Protein AF-A0A401RSY7-F1 (afdb_monomer_lite)

InterPro domains:
  IPR000333 Ser/Thr protein kinase, TGFB receptor [PR00653] (38-56)
  IPR000333 Ser/Thr protein kinase, TGFB receptor [PR00653] (59-82)
  IPR000333 Ser/Thr protein kinase, TGFB receptor [PTHR23255] (15-190)
  IPR000472 Activin types I and II receptor domain [PF01064] (9-82)
  IPR045860 Snake toxin-like superfamily [G3DSA:2.10.60.10] (3-85)
  IPR045860 Snake toxin-like superfamily [SSF57302] (8-87)

Radius of gyration: 46.39 Å; chains: 1; bounding box: 94×42×108 Å

Sequence (190 aa):
MPCPALAHKTNQSGVEQCEGEKDKRHHCYASWRNNSGSIELVKKGCWLDDFNCYDRVECVATEENPQVFFCCCEGNYCNDRFFHFPESVPEVVFEPPPPTPSLLNILVYALLPITGLSMIILLSFWMYRHRKPPYGHVDMTEDTSLPSPSPLEGLKPLQLLEIKARGRFGCVWKARLMNDYVAVKIFPVQ

pLDDT: mean 80.7, std 18.27, range [32.09, 97.62]

Foldseek 3Di:
DWEWWQDPPDNDIDIDDDDDDPPWAKKKKWKWAQDPNDTGTDIIYIDTRDPQAPPFQAFEFQDDRDRMTMGIYHDHHRVVDYYYDNPPDPPPCPVPPPPDQPPVNVCCVVVVVVVVVVVVVVVVVVCVVPPPPPPPDPDDDDDDDDDDDDDDPDPDDWAFDAWPDQDPQFTWTFTDDPNDTDIDGDGDDD

Secondary structure (DSSP, 8-state):
-EEEEE-TTSS-EEEEE----TTS--EEEEEEEEETTEEEEEEEEEE---GGGTT--SEEE-SSS-SSEEEEE-STTTTSSEEE-----------PSPPPPPHHHHHHHHHHHHHHHHHHHHHHHHHHHH---S--------------PPP-------EEEEEEEEETTEEEEEEEETTEEEEEEEPPP-

Structure (mmCIF, N/CA/C/O backbone):
data_AF-A0A401RSY7-F1
#
_entry.id   AF-A0A401RSY7-F1
#
loop_
_atom_site.group_PDB
_atom_site.id
_atom_site.type_symbol
_atom_site.label_atom_id
_atom_site.label_alt_id
_atom_site.label_comp_id
_atom_site.label_asym_id
_atom_site.label_entity_id
_atom_site.label_seq_id
_atom_site.pdbx_PDB_ins_code
_atom_site.Cartn_x
_atom_site.Cartn_y
_atom_site.Cartn_z
_atom_site.occupancy
_atom_site.B_iso_or_equiv
_atom_site.auth_seq_id
_atom_site.auth_comp_id
_atom_site.auth_asym_id
_atom_site.auth_atom_id
_atom_site.pdbx_PDB_model_num
ATOM 1 N N . MET A 1 1 ? 20.891 -4.298 -10.560 1.00 88.31 1 MET A N 1
ATOM 2 C CA . MET A 1 1 ? 20.010 -5.039 -11.493 1.00 88.31 1 MET A CA 1
ATOM 3 C C . MET A 1 1 ? 19.361 -4.021 -12.421 1.00 88.31 1 MET A C 1
ATOM 5 O O . MET A 1 1 ? 18.783 -3.091 -11.883 1.00 88.31 1 MET A O 1
ATOM 9 N N . PRO A 1 2 ? 19.512 -4.093 -13.755 1.00 93.81 2 PRO A N 1
ATOM 10 C CA . PRO A 1 2 ? 18.888 -3.137 -14.672 1.00 93.81 2 PRO A CA 1
ATOM 11 C C . PRO A 1 2 ? 17.404 -3.432 -14.931 1.00 93.81 2 PRO A C 1
ATOM 13 O O . PRO A 1 2 ? 17.029 -4.579 -15.189 1.00 93.81 2 PRO A O 1
ATOM 16 N N . CYS A 1 3 ? 16.591 -2.377 -14.951 1.00 95.62 3 CYS A N 1
ATOM 17 C CA . CYS A 1 3 ? 15.171 -2.407 -15.290 1.00 95.62 3 CYS A CA 1
ATOM 18 C C . CYS A 1 3 ? 14.837 -1.303 -16.310 1.00 95.62 3 CYS A C 1
ATOM 20 O O . CYS A 1 3 ? 15.231 -0.152 -16.114 1.00 95.62 3 CYS A O 1
ATOM 22 N N . PRO A 1 4 ? 14.083 -1.598 -17.383 1.00 95.06 4 PRO A N 1
ATOM 23 C CA . PRO A 1 4 ? 13.399 -0.599 -18.187 1.00 95.06 4 PRO A CA 1
ATOM 24 C C . PRO A 1 4 ? 12.668 0.420 -17.312 1.00 95.06 4 PRO A C 1
ATOM 26 O O . PRO A 1 4 ? 11.894 0.049 -16.426 1.00 95.06 4 PRO A O 1
ATOM 29 N N . ALA A 1 5 ? 12.897 1.699 -17.587 1.00 92.06 5 ALA A N 1
ATOM 30 C CA . ALA A 1 5 ? 12.301 2.815 -16.872 1.00 92.06 5 ALA A CA 1
ATOM 31 C C . ALA A 1 5 ? 11.692 3.822 -17.847 1.00 92.06 5 ALA A C 1
ATOM 33 O O . ALA A 1 5 ? 12.216 4.062 -18.936 1.00 92.06 5 ALA A O 1
ATOM 34 N N . LEU A 1 6 ? 10.573 4.424 -17.449 1.00 86.38 6 LEU A N 1
ATOM 35 C CA . LEU A 1 6 ? 9.939 5.503 -18.204 1.00 86.38 6 LEU A CA 1
ATOM 36 C C . LEU A 1 6 ? 10.199 6.827 -17.479 1.00 86.38 6 LEU A C 1
ATOM 38 O O . LEU A 1 6 ? 9.791 6.997 -16.328 1.00 86.38 6 LEU A O 1
ATOM 42 N N . ALA A 1 7 ? 10.892 7.761 -18.135 1.00 68.25 7 ALA A N 1
ATOM 43 C CA . ALA A 1 7 ? 11.213 9.054 -17.540 1.00 68.25 7 ALA A CA 1
ATOM 44 C C . ALA A 1 7 ? 9.949 9.919 -17.393 1.00 68.25 7 ALA A C 1
ATOM 46 O O . ALA A 1 7 ? 9.182 10.092 -18.333 1.00 68.25 7 ALA A O 1
ATOM 47 N N . HIS A 1 8 ? 9.754 1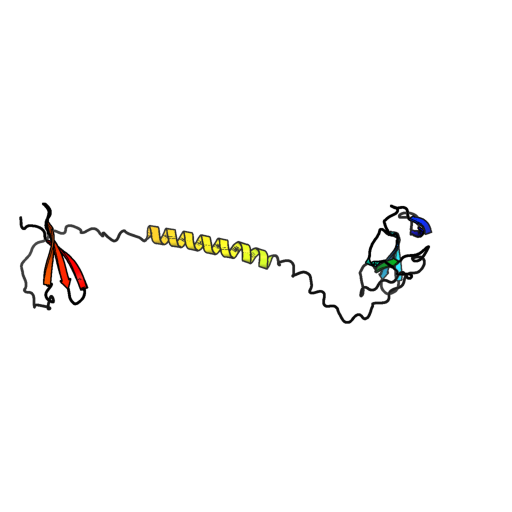0.534 -16.223 1.00 58.81 8 HIS A N 1
ATOM 48 C CA . HIS A 1 8 ? 8.519 11.243 -15.839 1.00 58.81 8 HIS A CA 1
ATOM 49 C C . HIS A 1 8 ? 8.180 12.505 -16.679 1.00 58.81 8 HIS A C 1
ATOM 51 O O . HIS A 1 8 ? 7.236 13.217 -16.357 1.00 58.81 8 HIS A O 1
ATOM 57 N N . LYS A 1 9 ? 8.923 12.837 -17.744 1.00 51.91 9 LYS A N 1
ATOM 58 C CA . LYS A 1 9 ? 8.729 14.080 -18.528 1.00 51.91 9 LYS A CA 1
ATOM 59 C C . LYS A 1 9 ? 9.120 14.010 -20.004 1.00 51.91 9 LYS A C 1
ATOM 61 O O . LYS A 1 9 ? 8.836 14.942 -20.751 1.00 51.91 9 LYS A O 1
ATOM 66 N N . THR A 1 10 ? 9.750 12.931 -20.436 1.00 53.91 10 THR A N 1
ATOM 67 C CA . THR A 1 10 ? 10.104 12.686 -21.831 1.00 53.91 10 THR A CA 1
ATOM 68 C C . THR A 1 10 ? 9.502 11.345 -22.200 1.00 53.91 10 THR A C 1
ATOM 70 O O . THR A 1 10 ? 9.574 10.403 -21.419 1.00 53.91 10 THR A O 1
ATOM 73 N N . ASN A 1 11 ? 8.923 11.230 -23.393 1.00 57.78 11 ASN A N 1
ATOM 74 C CA . ASN A 1 11 ? 8.463 9.958 -23.962 1.00 57.78 11 ASN A CA 1
ATOM 75 C C . ASN A 1 11 ? 9.671 9.063 -24.347 1.00 57.78 11 ASN A C 1
ATOM 77 O O . ASN A 1 11 ? 9.734 8.497 -25.432 1.00 57.78 11 ASN A O 1
ATOM 81 N N . GLN A 1 12 ? 10.707 9.058 -23.502 1.00 65.50 12 GLN A N 1
ATOM 82 C CA . GLN A 1 12 ? 11.972 8.365 -23.666 1.00 65.50 12 GLN A CA 1
ATOM 83 C C . GLN A 1 12 ? 12.001 7.204 -22.679 1.00 65.50 12 GLN A C 1
ATOM 85 O O . GLN A 1 12 ? 11.988 7.386 -21.459 1.00 65.50 12 GLN A O 1
ATOM 90 N N . SER A 1 13 ? 12.043 6.004 -23.243 1.00 80.06 13 SER A N 1
ATOM 91 C CA . SER A 1 13 ? 12.406 4.781 -22.543 1.00 80.06 13 SER A CA 1
ATOM 92 C C . SER A 1 13 ? 13.887 4.833 -22.169 1.00 80.06 13 SER A C 1
ATOM 94 O O . SER A 1 13 ? 14.735 5.079 -23.029 1.00 80.06 13 SER A O 1
ATOM 96 N N . GLY A 1 14 ? 14.196 4.591 -20.901 1.00 88.88 14 GLY A N 1
ATOM 97 C CA . GLY A 1 14 ? 15.552 4.442 -20.388 1.00 88.88 14 GLY A CA 1
ATOM 98 C C . GLY A 1 14 ? 15.737 3.107 -19.672 1.00 88.88 14 GLY A C 1
ATOM 99 O O . GLY A 1 14 ? 14.826 2.281 -19.608 1.00 88.88 14 GLY A O 1
ATOM 100 N N . VAL A 1 15 ? 16.927 2.914 -19.115 1.00 92.88 15 VAL A N 1
ATOM 101 C CA . VAL A 1 15 ? 17.246 1.793 -18.226 1.00 92.88 15 VAL A CA 1
ATOM 102 C C . VAL A 1 15 ? 17.704 2.381 -16.899 1.00 92.88 15 VAL A C 1
ATOM 104 O O . VAL A 1 15 ? 18.617 3.204 -16.867 1.00 92.88 15 VAL A O 1
ATOM 107 N N . GLU A 1 16 ? 17.050 1.977 -15.820 1.00 93.31 16 GLU A N 1
ATOM 108 C CA . GLU A 1 16 ? 17.407 2.315 -14.448 1.00 93.31 16 GLU A CA 1
ATOM 109 C C . GLU A 1 16 ? 18.203 1.158 -13.843 1.00 93.31 16 GLU A C 1
ATOM 111 O O . GLU A 1 16 ? 17.828 -0.008 -13.981 1.00 93.31 16 GLU A O 1
ATOM 116 N N . GLN A 1 17 ? 19.316 1.471 -13.185 1.00 93.50 17 GLN A N 1
ATOM 117 C CA . GLN A 1 17 ? 20.074 0.486 -12.428 1.00 93.50 17 GLN A CA 1
ATOM 118 C C . GLN A 1 17 ? 19.560 0.481 -10.989 1.00 93.50 17 GLN A C 1
ATOM 120 O O . GLN A 1 17 ? 19.715 1.468 -10.279 1.00 93.50 17 GLN A O 1
ATOM 125 N N . CYS A 1 18 ? 18.976 -0.633 -10.546 1.00 91.38 18 CYS A N 1
ATOM 126 C CA . CYS A 1 18 ? 18.503 -0.763 -9.173 1.00 91.38 18 CYS A CA 1
ATOM 127 C C . CYS A 1 18 ? 19.701 -0.881 -8.233 1.00 91.38 18 CYS A C 1
ATOM 129 O O . CYS A 1 18 ? 20.466 -1.854 -8.319 1.00 91.38 18 CYS A O 1
ATOM 131 N N . GLU A 1 19 ? 19.850 0.127 -7.379 1.00 86.62 19 GLU A N 1
ATOM 132 C CA . GLU A 1 19 ? 20.835 0.217 -6.308 1.00 86.62 19 GLU A CA 1
ATOM 133 C C . GLU A 1 19 ? 20.154 -0.045 -4.960 1.00 86.62 19 GLU A C 1
ATOM 135 O O . GLU A 1 19 ? 19.065 0.468 -4.693 1.00 86.62 19 GLU A O 1
ATOM 140 N N . GLY A 1 20 ? 20.810 -0.798 -4.080 1.00 75.50 20 GLY A N 1
ATOM 141 C CA . GLY A 1 20 ? 20.388 -0.898 -2.689 1.00 75.50 20 GLY A CA 1
ATOM 142 C C . GLY A 1 20 ? 21.320 -1.719 -1.815 1.00 75.50 20 GLY A C 1
ATOM 143 O O . GLY A 1 20 ? 22.451 -2.035 -2.191 1.00 75.50 20 GLY A O 1
ATOM 144 N N . GLU A 1 21 ? 20.868 -1.959 -0.586 1.00 80.75 21 GLU A N 1
ATOM 145 C CA . GLU A 1 21 ? 21.648 -2.618 0.462 1.00 80.75 21 GLU A CA 1
ATOM 146 C C . GLU A 1 21 ? 21.896 -4.093 0.135 1.00 80.75 21 GLU A C 1
ATOM 148 O O . GLU A 1 21 ? 21.045 -4.765 -0.439 1.00 80.75 21 GLU A O 1
ATOM 153 N N . LYS A 1 22 ? 23.055 -4.619 0.555 1.00 73.50 22 LYS A N 1
ATOM 154 C CA . LYS A 1 22 ? 23.482 -6.002 0.266 1.00 73.50 22 LYS A CA 1
ATOM 155 C C . LYS A 1 22 ? 22.508 -7.085 0.754 1.00 73.50 22 LYS A C 1
ATOM 157 O O . LYS A 1 22 ? 22.563 -8.191 0.229 1.00 73.50 22 LYS A O 1
ATOM 162 N N . ASP A 1 23 ? 21.642 -6.760 1.713 1.00 82.75 23 ASP A N 1
ATOM 163 C CA . ASP A 1 23 ? 20.704 -7.699 2.339 1.00 82.75 23 ASP A CA 1
ATOM 164 C C . ASP A 1 23 ? 19.258 -7.556 1.833 1.00 82.75 23 ASP A C 1
ATOM 166 O O . ASP A 1 23 ? 18.378 -8.267 2.312 1.00 82.75 23 ASP A O 1
ATOM 170 N N . LYS A 1 24 ? 18.995 -6.646 0.886 1.00 87.31 24 LYS A N 1
ATOM 171 C CA . LYS A 1 24 ? 17.653 -6.398 0.345 1.00 87.31 24 LYS A CA 1
ATOM 172 C C . LYS A 1 24 ? 17.544 -6.883 -1.091 1.00 87.31 24 LYS A C 1
ATOM 174 O O . LYS A 1 24 ? 18.452 -6.657 -1.895 1.00 87.31 24 LYS A O 1
ATOM 179 N N . ARG A 1 25 ? 16.429 -7.533 -1.432 1.00 90.50 25 ARG A N 1
ATOM 180 C CA . ARG A 1 25 ? 16.145 -7.871 -2.832 1.00 90.50 25 ARG A CA 1
ATOM 181 C C . ARG A 1 25 ? 15.674 -6.639 -3.598 1.00 90.50 25 ARG A C 1
ATOM 183 O O . ARG A 1 25 ? 15.205 -5.648 -3.039 1.00 90.50 25 ARG A O 1
ATOM 190 N N . HIS A 1 26 ? 15.839 -6.711 -4.911 1.00 93.12 26 HIS A N 1
ATOM 191 C CA . HIS A 1 26 ? 15.398 -5.685 -5.839 1.00 93.12 26 HIS A CA 1
ATOM 192 C C . HIS A 1 26 ? 14.587 -6.322 -6.946 1.00 93.12 26 HIS A C 1
ATOM 194 O O . HIS A 1 26 ? 14.909 -7.408 -7.426 1.00 93.12 26 HIS A O 1
ATOM 200 N N . HIS A 1 27 ? 13.573 -5.593 -7.381 1.00 96.44 27 HIS A N 1
ATOM 201 C CA . HIS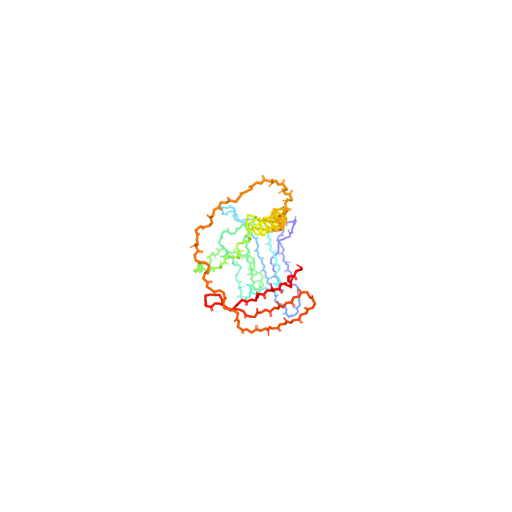 A 1 27 ? 12.638 -6.047 -8.393 1.00 96.44 27 HIS A CA 1
ATOM 202 C C . HIS A 1 27 ? 12.502 -4.971 -9.470 1.00 96.44 27 HIS A C 1
ATOM 204 O O . HIS A 1 27 ? 12.898 -3.820 -9.277 1.00 96.44 27 HIS A O 1
ATOM 210 N N . CYS A 1 28 ? 11.947 -5.329 -10.619 1.00 97.44 28 CYS A N 1
ATOM 211 C CA . CYS A 1 28 ? 11.417 -4.353 -11.560 1.00 97.44 28 CYS A CA 1
ATOM 212 C C . CYS A 1 28 ? 9.898 -4.269 -11.394 1.00 97.44 28 CYS A C 1
ATOM 214 O O . CYS A 1 28 ? 9.270 -5.231 -10.955 1.00 97.44 28 CYS A O 1
ATOM 216 N N . TYR A 1 29 ? 9.292 -3.154 -11.804 1.00 97.50 29 TYR A N 1
ATOM 217 C CA . TYR A 1 29 ? 7.834 -3.029 -11.874 1.00 97.50 29 TYR A CA 1
ATOM 218 C C . TYR A 1 29 ? 7.364 -2.350 -13.158 1.00 97.50 29 TYR A C 1
ATOM 220 O O . TYR A 1 29 ? 8.104 -1.593 -13.798 1.00 97.50 29 TYR A O 1
ATOM 228 N N . ALA A 1 30 ? 6.104 -2.582 -13.509 1.00 97.06 30 ALA A N 1
ATOM 229 C CA . ALA A 1 30 ? 5.387 -1.818 -14.519 1.00 97.06 30 ALA A CA 1
ATOM 230 C C . ALA A 1 30 ? 3.983 -1.471 -14.022 1.00 97.06 30 ALA A C 1
ATOM 232 O O . ALA A 1 30 ? 3.329 -2.278 -13.361 1.00 97.06 30 ALA A O 1
ATOM 233 N N . SER A 1 31 ? 3.515 -0.273 -14.370 1.00 96.31 31 SER A N 1
ATOM 234 C CA . SER A 1 31 ? 2.137 0.149 -14.154 1.00 96.31 31 SER A CA 1
ATOM 235 C C . SER A 1 31 ? 1.535 0.780 -15.402 1.00 96.31 31 SER A C 1
ATOM 237 O O . SER A 1 31 ? 2.198 1.526 -16.129 1.00 96.31 31 SER A O 1
ATOM 239 N N . TRP A 1 32 ? 0.270 0.465 -15.668 1.00 94.94 32 TRP A N 1
ATOM 240 C CA . TRP A 1 32 ? -0.444 0.918 -16.860 1.00 94.94 32 TRP A CA 1
ATOM 241 C C . TRP A 1 32 ? -1.944 1.064 -16.600 1.00 94.94 32 TRP A C 1
ATOM 243 O O . TRP A 1 32 ? -2.492 0.498 -15.657 1.00 94.94 32 TRP A O 1
ATOM 253 N N . ARG A 1 33 ? -2.622 1.832 -17.449 1.00 95.00 33 ARG A N 1
ATOM 254 C CA . ARG A 1 33 ? -4.086 1.900 -17.517 1.00 95.00 33 ARG A CA 1
ATOM 255 C C . ARG A 1 33 ? -4.562 1.160 -18.754 1.00 95.00 33 ARG A C 1
ATOM 257 O O . ARG A 1 33 ? -3.874 1.148 -19.773 1.00 95.00 33 ARG A O 1
ATOM 264 N N . ASN A 1 34 ? -5.738 0.551 -18.660 1.00 92.56 34 ASN A N 1
ATOM 265 C CA . ASN A 1 34 ? -6.388 -0.100 -19.788 1.00 92.56 34 ASN A CA 1
ATOM 266 C C . ASN A 1 34 ? -7.766 0.530 -20.018 1.00 92.56 34 ASN A C 1
ATOM 268 O O . ASN A 1 34 ? -8.741 0.190 -19.352 1.00 92.56 34 ASN A O 1
ATOM 272 N N . ASN A 1 35 ? -7.842 1.453 -20.973 1.00 88.81 35 ASN A N 1
ATOM 273 C CA . ASN A 1 35 ? -9.089 2.109 -21.350 1.00 88.81 35 ASN A CA 1
ATOM 274 C C . ASN A 1 35 ? -9.726 1.328 -22.505 1.00 88.81 35 ASN A C 1
ATOM 276 O O . ASN A 1 35 ? -9.486 1.633 -23.672 1.00 88.81 35 ASN A O 1
ATOM 280 N N . SER A 1 36 ? -10.529 0.309 -22.180 1.00 86.50 36 SER A N 1
ATOM 281 C CA . SER A 1 36 ? -11.260 -0.517 -23.164 1.00 86.50 36 SER A CA 1
ATOM 282 C C . SER A 1 36 ? -10.368 -1.145 -24.251 1.00 86.50 36 SER A C 1
ATOM 284 O O . SER A 1 36 ? -10.723 -1.161 -25.427 1.00 86.50 36 SER A O 1
ATOM 286 N N . GLY A 1 37 ? -9.189 -1.642 -23.871 1.00 84.81 37 GLY A N 1
ATOM 287 C CA . GLY A 1 37 ? -8.206 -2.267 -24.765 1.00 84.81 37 GLY A CA 1
ATOM 288 C C . GLY A 1 37 ? -7.049 -1.350 -25.173 1.00 84.81 37 GLY A C 1
ATOM 289 O O . GLY A 1 37 ? -6.042 -1.838 -25.682 1.00 84.81 37 GLY A O 1
ATOM 290 N N . SER A 1 38 ? -7.150 -0.040 -24.925 1.00 90.81 38 SER A N 1
ATOM 291 C CA . SER A 1 38 ? -6.035 0.890 -25.117 1.00 90.81 38 SER A CA 1
ATOM 292 C C . SER A 1 38 ? -5.134 0.903 -23.884 1.00 90.81 38 SER A C 1
ATOM 294 O O . SER A 1 38 ? -5.563 1.319 -22.803 1.00 90.81 38 SER A O 1
ATOM 296 N N . ILE A 1 39 ? -3.891 0.446 -24.049 1.00 92.56 39 ILE A N 1
ATOM 297 C CA . ILE A 1 39 ? -2.890 0.406 -22.979 1.00 92.56 39 ILE A CA 1
ATOM 298 C C . ILE A 1 39 ? -2.151 1.744 -22.921 1.00 92.56 39 ILE A C 1
ATOM 300 O O . ILE A 1 39 ? -1.449 2.124 -23.858 1.00 92.56 39 ILE A O 1
ATOM 304 N N . GLU A 1 40 ? -2.258 2.423 -21.785 1.00 93.19 40 GLU A N 1
ATOM 305 C CA . GLU A 1 40 ? -1.501 3.630 -21.465 1.00 93.19 40 GLU A CA 1
ATOM 306 C C . GLU A 1 40 ? -0.465 3.296 -20.387 1.00 93.19 40 GLU A C 1
ATOM 308 O O . GLU A 1 40 ? -0.810 3.040 -19.231 1.00 93.19 40 GLU A O 1
ATOM 313 N N . LEU A 1 41 ? 0.816 3.273 -20.759 1.00 92.38 41 LEU A N 1
ATOM 314 C CA . LEU A 1 41 ? 1.897 3.029 -19.807 1.00 92.38 41 LEU A CA 1
ATOM 315 C C . LEU A 1 41 ? 2.026 4.223 -18.851 1.00 92.38 41 LEU A C 1
ATOM 317 O O . LEU A 1 41 ? 2.259 5.346 -19.289 1.00 92.38 41 LEU A O 1
ATOM 321 N N . VAL A 1 42 ? 1.912 3.972 -17.546 1.00 93.38 42 VAL A N 1
ATOM 322 C CA . VAL A 1 42 ? 2.010 5.006 -16.508 1.00 93.38 42 VAL A CA 1
ATOM 323 C C . VAL A 1 42 ? 3.451 5.132 -16.032 1.00 93.38 42 VAL A C 1
ATOM 325 O O . VAL A 1 42 ? 4.006 6.231 -16.015 1.00 93.38 42 VAL A O 1
ATOM 328 N N . LYS A 1 43 ? 4.076 4.017 -15.632 1.00 93.81 43 LYS A N 1
ATOM 329 C CA . LYS A 1 43 ? 5.456 4.027 -15.138 1.00 93.81 43 LYS A CA 1
ATOM 330 C C . LYS A 1 43 ? 6.118 2.655 -15.235 1.00 93.81 43 LYS A C 1
ATOM 332 O O . LYS A 1 43 ? 5.456 1.622 -15.214 1.00 93.81 43 LYS A O 1
ATOM 337 N N . LYS A 1 44 ? 7.446 2.664 -15.315 1.00 95.38 44 LYS A N 1
ATOM 338 C CA . LYS A 1 44 ? 8.318 1.495 -15.159 1.00 95.38 44 LYS A CA 1
ATOM 339 C C . LYS A 1 44 ? 9.566 1.898 -14.386 1.00 95.38 44 LYS A C 1
ATOM 341 O O . LYS A 1 44 ? 9.944 3.072 -14.441 1.00 95.38 44 LYS A O 1
ATOM 346 N N . GLY A 1 45 ? 10.207 0.941 -13.729 1.00 95.56 45 GLY A N 1
ATOM 347 C CA . GLY A 1 45 ? 11.520 1.136 -13.122 1.00 95.56 45 GLY A CA 1
ATOM 348 C C . GLY A 1 45 ? 11.840 0.086 -12.070 1.00 95.56 45 GLY A C 1
ATOM 349 O O . GLY A 1 45 ? 11.313 -1.029 -12.108 1.00 95.56 45 GLY A O 1
ATOM 350 N N . CYS A 1 46 ? 12.688 0.478 -11.128 1.00 95.88 46 CYS A N 1
ATOM 351 C CA . CYS A 1 46 ? 13.087 -0.328 -9.983 1.00 95.88 46 CYS A CA 1
ATOM 352 C C . CYS A 1 46 ? 12.039 -0.332 -8.868 1.00 95.88 46 CYS A C 1
ATOM 354 O O . CYS A 1 46 ? 11.382 0.671 -8.586 1.00 95.88 46 CYS A O 1
ATOM 356 N N . TRP A 1 47 ? 11.919 -1.478 -8.211 1.00 95.88 47 TRP A N 1
ATOM 357 C CA . TRP A 1 47 ? 11.059 -1.711 -7.063 1.00 95.88 47 TRP A CA 1
ATOM 358 C C . TRP A 1 47 ? 11.882 -2.254 -5.895 1.00 95.88 47 TRP A C 1
ATOM 360 O O . TRP A 1 47 ? 12.888 -2.950 -6.079 1.00 95.88 47 TRP A O 1
ATOM 370 N N . LEU A 1 48 ? 11.479 -1.859 -4.693 1.00 94.06 48 LEU A N 1
ATOM 371 C CA . LEU A 1 48 ? 12.137 -2.240 -3.448 1.00 94.06 48 LEU A CA 1
ATOM 372 C C . LEU A 1 48 ? 11.772 -3.675 -3.061 1.00 94.06 48 LEU A C 1
ATOM 374 O O . LEU A 1 48 ? 10.873 -4.264 -3.652 1.00 94.06 48 LEU A O 1
ATOM 378 N N . ASP A 1 49 ? 12.479 -4.194 -2.064 1.00 93.88 49 ASP A N 1
ATOM 379 C CA . ASP A 1 49 ? 12.310 -5.535 -1.509 1.00 93.88 49 ASP A CA 1
ATOM 380 C C . ASP A 1 49 ? 10.861 -5.797 -1.062 1.00 93.88 49 ASP A C 1
ATOM 382 O O . ASP A 1 49 ? 10.401 -5.252 -0.055 1.00 93.88 49 ASP A O 1
ATOM 386 N N . ASP A 1 50 ? 10.130 -6.590 -1.845 1.00 93.50 50 ASP A N 1
ATOM 387 C CA . ASP A 1 50 ? 8.714 -6.891 -1.645 1.00 93.50 50 ASP A CA 1
ATOM 388 C C . ASP A 1 50 ? 8.482 -8.379 -1.909 1.00 93.50 50 ASP A C 1
ATOM 390 O O . ASP A 1 50 ? 8.697 -8.874 -3.019 1.00 93.50 50 ASP A O 1
ATOM 394 N N . PHE A 1 51 ? 8.015 -9.093 -0.883 1.00 94.19 51 PHE A N 1
ATOM 395 C CA . PHE A 1 51 ? 7.794 -10.538 -0.936 1.00 94.19 51 PHE A CA 1
ATOM 396 C C . PHE A 1 51 ? 6.806 -10.952 -2.033 1.00 94.19 51 PHE A C 1
ATOM 398 O O . PHE A 1 51 ? 6.869 -12.083 -2.512 1.00 94.19 51 PHE A O 1
ATOM 405 N N . ASN A 1 52 ? 5.914 -10.052 -2.466 1.00 92.50 52 ASN A N 1
ATOM 406 C CA . ASN A 1 52 ? 4.991 -10.330 -3.564 1.00 92.50 52 ASN A CA 1
ATOM 407 C C . ASN A 1 52 ? 5.723 -10.541 -4.890 1.00 92.50 52 ASN A C 1
ATOM 409 O O . ASN A 1 52 ? 5.173 -11.179 -5.780 1.00 92.50 52 ASN A O 1
ATOM 413 N N . CYS A 1 53 ? 6.946 -10.032 -5.025 1.00 95.31 53 CYS A N 1
ATOM 414 C CA . CYS A 1 53 ? 7.734 -10.049 -6.251 1.00 95.31 53 CYS A CA 1
ATOM 415 C C . CYS A 1 53 ? 8.785 -11.170 -6.277 1.00 95.31 53 CYS A C 1
ATOM 417 O O . CYS A 1 53 ? 9.465 -11.336 -7.292 1.00 95.31 53 CYS A O 1
ATOM 419 N N . TYR A 1 54 ? 8.939 -11.919 -5.179 1.00 94.56 54 TYR A N 1
ATOM 420 C CA . TYR A 1 54 ? 9.979 -12.938 -5.043 1.00 94.56 54 TYR A CA 1
ATOM 421 C C . TYR A 1 54 ? 9.771 -14.073 -6.034 1.00 94.56 54 TYR A C 1
ATOM 423 O O . TYR A 1 54 ? 8.654 -14.558 -6.212 1.00 94.56 54 TYR A O 1
ATOM 431 N N . ASP A 1 55 ? 10.867 -14.485 -6.672 1.00 94.62 55 ASP A N 1
ATOM 432 C CA . ASP A 1 55 ? 10.913 -15.618 -7.601 1.00 94.62 55 ASP A CA 1
ATOM 433 C C . ASP A 1 55 ? 9.950 -15.483 -8.811 1.00 94.62 55 ASP A C 1
ATOM 435 O O . ASP A 1 55 ? 9.764 -16.426 -9.585 1.00 94.62 55 ASP A O 1
ATOM 439 N N . ARG A 1 56 ? 9.360 -14.295 -9.029 1.00 94.88 56 ARG A N 1
ATOM 440 C CA . ARG A 1 56 ? 8.503 -13.991 -10.182 1.00 94.88 56 ARG A CA 1
ATOM 441 C C . ARG A 1 56 ? 9.348 -13.540 -11.361 1.00 94.88 56 ARG A C 1
ATOM 443 O O . ARG A 1 56 ? 9.812 -12.409 -11.391 1.00 94.88 56 ARG A O 1
ATOM 450 N N . VAL A 1 57 ? 9.505 -14.391 -12.367 1.00 94.75 57 VAL A N 1
ATOM 451 C CA . VAL A 1 57 ? 10.312 -14.059 -13.558 1.00 94.75 57 VAL A CA 1
ATOM 452 C C . VAL A 1 57 ? 9.547 -13.171 -14.549 1.00 94.75 57 VAL A C 1
ATOM 454 O O . VAL A 1 57 ? 10.146 -12.361 -15.253 1.00 94.75 57 VAL A O 1
ATOM 457 N N . GLU A 1 58 ? 8.218 -13.290 -14.594 1.00 95.75 58 GLU A N 1
ATOM 458 C CA . GLU A 1 58 ? 7.353 -12.546 -15.514 1.00 95.75 58 GLU A CA 1
ATOM 459 C C . GLU A 1 58 ? 6.571 -11.443 -14.789 1.00 95.75 58 GLU A C 1
ATOM 461 O O . GLU A 1 58 ? 6.045 -11.646 -13.694 1.00 95.75 58 GLU A O 1
ATOM 466 N N . CYS A 1 59 ? 6.451 -10.269 -15.416 1.00 96.88 59 CYS A N 1
ATOM 467 C CA . CYS A 1 59 ? 5.658 -9.165 -14.878 1.00 96.88 59 CYS A CA 1
ATOM 468 C C . CYS A 1 59 ? 4.173 -9.354 -15.228 1.00 96.88 59 CYS A C 1
ATOM 470 O O . CYS A 1 59 ? 3.716 -8.963 -16.305 1.00 96.88 59 CYS A O 1
ATOM 472 N N . VAL A 1 60 ? 3.415 -9.963 -14.314 1.00 96.00 60 VAL A N 1
ATOM 473 C CA . VAL A 1 60 ? 1.986 -10.259 -14.493 1.00 96.00 60 VAL A CA 1
ATOM 474 C C . VAL A 1 60 ? 1.151 -9.555 -13.428 1.00 96.00 60 VAL A C 1
ATOM 476 O O . VAL A 1 60 ? 1.392 -9.725 -12.235 1.00 96.00 60 VAL A O 1
ATOM 479 N N . ALA A 1 61 ? 0.164 -8.770 -13.861 1.00 94.81 61 ALA A N 1
ATOM 480 C CA . ALA A 1 61 ? -0.884 -8.254 -12.988 1.00 94.81 61 ALA A CA 1
ATOM 481 C C . ALA A 1 61 ? -1.981 -9.314 -12.839 1.00 94.81 61 ALA A C 1
ATOM 483 O O . ALA A 1 61 ? -2.469 -9.836 -13.845 1.00 94.81 61 ALA A O 1
ATOM 484 N N . THR A 1 62 ? -2.374 -9.602 -11.601 1.00 91.75 62 THR A N 1
ATOM 485 C CA . THR A 1 62 ? -3.347 -10.656 -11.269 1.00 91.75 62 THR A CA 1
ATOM 486 C C . THR A 1 62 ? -4.694 -10.121 -10.789 1.00 91.75 62 THR A C 1
ATOM 488 O O . THR A 1 62 ? -5.644 -10.891 -10.701 1.00 91.75 62 THR A O 1
ATOM 491 N N . GLU A 1 63 ? -4.804 -8.823 -10.488 1.00 88.81 63 GLU A N 1
ATOM 492 C CA . GLU A 1 63 ? -6.057 -8.232 -10.005 1.00 88.81 63 GLU A CA 1
ATOM 493 C C . GLU A 1 63 ? -7.149 -8.165 -11.082 1.00 88.81 63 GLU A C 1
ATOM 495 O O . GLU A 1 63 ? -6.886 -7.963 -12.275 1.00 88.81 63 GLU A O 1
ATOM 500 N N . GLU A 1 64 ? -8.400 -8.300 -10.645 1.00 86.75 64 GLU A N 1
ATOM 501 C CA . GLU A 1 64 ? -9.572 -8.229 -11.511 1.00 86.75 64 GLU A CA 1
ATOM 502 C C . GLU A 1 64 ? -9.978 -6.767 -11.761 1.00 86.75 64 GLU A C 1
ATOM 504 O O . GLU A 1 64 ? -10.432 -6.057 -10.869 1.00 86.75 64 GLU A O 1
ATOM 509 N N . ASN A 1 65 ? -9.801 -6.312 -13.006 1.00 84.50 65 ASN A N 1
ATOM 510 C CA . ASN A 1 65 ? -10.196 -4.986 -13.501 1.00 84.50 65 ASN A CA 1
ATOM 511 C C . ASN A 1 65 ? -9.798 -3.770 -12.614 1.00 84.50 65 ASN A C 1
ATOM 513 O O . ASN A 1 65 ? -10.650 -2.928 -12.303 1.00 84.50 65 ASN A O 1
ATOM 517 N N . PRO A 1 66 ? -8.517 -3.622 -12.220 1.00 90.06 66 PRO A N 1
ATOM 518 C CA . PRO A 1 66 ? -8.061 -2.463 -11.459 1.00 90.06 66 PRO A CA 1
ATOM 519 C C . PRO A 1 66 ? -8.064 -1.178 -12.306 1.00 90.06 66 PRO A C 1
ATOM 521 O O . PRO A 1 66 ? -7.856 -1.199 -13.519 1.00 90.06 66 PRO A O 1
ATOM 524 N N . GLN A 1 67 ? -8.218 -0.018 -11.655 1.00 91.62 67 GLN A N 1
ATOM 525 C CA . GLN A 1 67 ? -8.108 1.291 -12.328 1.00 91.62 67 GLN A CA 1
ATOM 526 C C . GLN A 1 67 ? -6.698 1.543 -12.890 1.00 91.62 67 GLN A C 1
ATOM 528 O O . GLN A 1 67 ? -6.532 2.210 -13.912 1.00 91.62 67 GLN A O 1
ATOM 533 N N . VAL A 1 68 ? -5.678 1.033 -12.197 1.00 95.00 68 VAL A N 1
ATOM 534 C CA . VAL A 1 68 ? -4.276 1.044 -12.617 1.00 95.00 68 VAL A CA 1
ATOM 535 C C . VAL A 1 68 ? -3.729 -0.350 -12.368 1.00 95.00 68 VAL A C 1
ATOM 537 O O . VAL A 1 68 ? -3.700 -0.816 -11.234 1.00 95.00 68 VAL A O 1
ATOM 540 N N . PHE A 1 69 ? -3.300 -1.008 -13.432 1.00 95.75 69 PHE A N 1
ATOM 541 C CA . PHE A 1 69 ? -2.668 -2.312 -13.368 1.00 95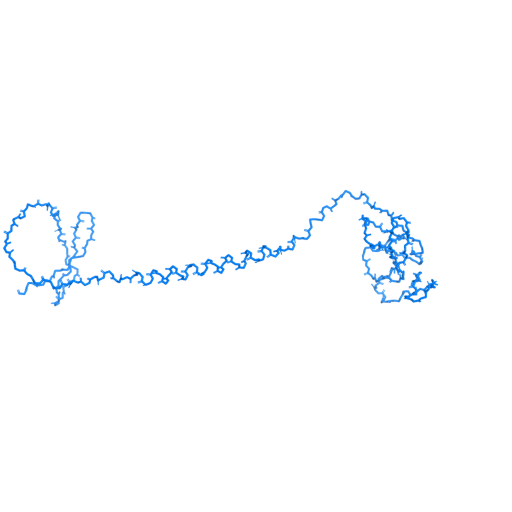.75 69 PHE A CA 1
ATOM 542 C C . PHE A 1 69 ? -1.240 -2.157 -12.855 1.00 95.75 69 PHE A C 1
ATOM 544 O O . PHE A 1 69 ? -0.556 -1.185 -13.189 1.00 95.75 69 PHE A O 1
ATOM 551 N N . PHE A 1 70 ? -0.794 -3.126 -12.062 1.00 97.06 70 PHE A N 1
ATOM 552 C CA . PHE A 1 70 ? 0.541 -3.163 -11.485 1.00 97.06 70 PHE A CA 1
ATOM 553 C C . PHE A 1 70 ? 1.081 -4.592 -11.513 1.00 97.06 70 PHE A C 1
ATOM 555 O O . PHE A 1 70 ? 0.362 -5.539 -11.196 1.00 97.06 70 PHE A O 1
ATOM 562 N N . CYS A 1 71 ? 2.352 -4.738 -11.871 1.00 97.31 71 CYS A N 1
ATOM 563 C CA . CYS A 1 71 ? 3.097 -5.979 -11.711 1.00 97.31 71 CYS A CA 1
ATOM 564 C C . CYS A 1 71 ? 4.524 -5.689 -11.261 1.00 97.31 71 CYS A C 1
ATOM 566 O O . CYS A 1 71 ? 5.085 -4.637 -11.580 1.00 97.31 71 CYS A O 1
ATOM 568 N N . CYS A 1 72 ? 5.115 -6.660 -10.572 1.00 97.62 72 CYS A N 1
ATOM 569 C CA . CYS A 1 72 ? 6.528 -6.675 -10.242 1.00 97.62 72 CYS A CA 1
ATOM 570 C C . CYS A 1 72 ? 7.137 -8.052 -10.509 1.00 97.62 72 CYS A C 1
ATOM 572 O O . CYS A 1 72 ? 6.432 -9.062 -10.544 1.00 97.62 72 CYS A O 1
ATOM 574 N N . CYS A 1 73 ? 8.445 -8.071 -10.737 1.00 97.25 73 CYS A N 1
ATOM 575 C CA . CYS A 1 73 ? 9.193 -9.265 -11.106 1.00 97.25 73 CYS A CA 1
ATOM 576 C C . CYS A 1 73 ? 10.663 -9.151 -10.678 1.00 97.25 73 CYS A C 1
ATOM 578 O O . CYS A 1 73 ? 11.197 -8.058 -10.486 1.00 97.25 73 CYS A O 1
ATOM 580 N N . GLU A 1 74 ? 11.328 -10.288 -10.541 1.00 96.12 74 GLU A N 1
ATOM 581 C CA . GLU A 1 74 ? 12.735 -10.432 -10.200 1.00 96.12 74 GLU A CA 1
ATOM 582 C C . GLU A 1 74 ? 13.525 -10.888 -11.437 1.00 96.12 74 GLU A C 1
ATOM 584 O O . GLU A 1 74 ? 13.172 -11.863 -12.100 1.00 96.12 74 GLU A O 1
ATOM 589 N N . GLY A 1 75 ? 14.603 -10.172 -11.767 1.00 94.75 75 GLY A N 1
ATOM 590 C CA . GLY A 1 75 ? 15.449 -10.470 -12.924 1.00 94.75 75 GLY A CA 1
ATOM 591 C C . GLY A 1 75 ? 15.668 -9.284 -13.864 1.00 94.75 75 GLY A C 1
ATOM 592 O O . GLY A 1 75 ? 14.820 -8.413 -14.043 1.00 94.75 75 GLY A O 1
ATOM 593 N N . ASN A 1 76 ? 16.841 -9.252 -14.494 1.00 95.62 76 ASN A N 1
ATOM 594 C CA . ASN A 1 76 ? 17.233 -8.162 -15.388 1.00 95.62 76 ASN A CA 1
ATOM 595 C C . ASN A 1 76 ? 16.202 -7.975 -16.512 1.00 95.62 76 ASN A C 1
ATOM 597 O O . ASN A 1 76 ? 15.897 -8.924 -17.231 1.00 95.62 76 ASN A O 1
ATOM 601 N N . TYR A 1 77 ? 15.722 -6.746 -16.701 1.00 96.31 77 TYR A N 1
ATOM 602 C CA . TYR A 1 77 ? 14.754 -6.385 -17.742 1.00 96.31 77 TYR A CA 1
ATOM 603 C C . TYR A 1 77 ? 13.402 -7.126 -17.694 1.00 96.31 77 TYR A C 1
ATOM 605 O O . TYR A 1 77 ? 12.662 -7.099 -18.676 1.00 96.31 77 TYR A O 1
ATOM 613 N N . CYS A 1 78 ? 13.030 -7.751 -16.574 1.00 96.81 78 CYS A N 1
ATOM 614 C CA . CYS A 1 78 ? 11.814 -8.571 -16.503 1.00 96.81 78 CYS A CA 1
ATOM 615 C C . CYS A 1 78 ? 10.507 -7.782 -16.747 1.00 96.81 78 CYS A C 1
ATOM 617 O O . CYS A 1 78 ? 9.513 -8.353 -17.186 1.00 96.81 78 CYS A O 1
ATOM 619 N N . ASN A 1 79 ? 10.503 -6.461 -16.525 1.00 97.25 79 ASN A N 1
ATOM 620 C CA . ASN A 1 79 ? 9.361 -5.574 -16.777 1.00 97.25 79 ASN A CA 1
ATOM 621 C C . ASN A 1 79 ? 9.341 -4.981 -18.204 1.00 97.25 79 ASN A C 1
ATOM 623 O O . ASN A 1 79 ? 8.578 -4.043 -18.470 1.00 97.25 79 ASN A O 1
ATOM 627 N N . ASP A 1 80 ? 10.174 -5.467 -19.132 1.00 95.38 80 ASP A N 1
ATOM 628 C CA . ASP A 1 80 ? 10.144 -5.044 -20.540 1.00 95.38 80 ASP A CA 1
ATOM 629 C C . ASP A 1 80 ? 8.774 -5.338 -21.166 1.00 95.38 80 ASP A C 1
ATOM 631 O O . ASP A 1 80 ? 8.130 -4.456 -21.746 1.00 95.38 80 ASP A O 1
ATOM 635 N N . ARG A 1 81 ? 8.264 -6.542 -20.904 1.00 94.75 81 ARG A N 1
ATOM 636 C CA . ARG A 1 81 ? 6.907 -6.973 -21.243 1.00 94.75 81 ARG A CA 1
ATOM 637 C C . ARG A 1 81 ? 6.103 -7.167 -19.968 1.00 94.75 81 ARG A C 1
ATOM 639 O O . ARG A 1 81 ? 6.638 -7.582 -18.947 1.00 94.75 81 ARG A O 1
ATOM 646 N N . PHE A 1 82 ? 4.821 -6.846 -20.041 1.00 95.31 82 PHE A N 1
ATOM 647 C CA . PHE A 1 82 ? 3.893 -6.991 -18.931 1.00 95.31 82 PHE A CA 1
ATOM 648 C C . PHE A 1 82 ? 2.576 -7.562 -19.442 1.00 95.31 82 PHE A C 1
ATOM 650 O O . PHE A 1 82 ? 2.164 -7.274 -20.569 1.00 95.31 82 PHE A O 1
ATOM 657 N N . PHE A 1 83 ? 1.937 -8.378 -18.613 1.00 94.06 83 PHE A N 1
ATOM 658 C CA . PHE A 1 83 ? 0.713 -9.090 -18.959 1.00 94.06 83 PHE A CA 1
ATOM 659 C C . PHE A 1 83 ? -0.349 -8.907 -17.878 1.00 94.06 83 PHE A C 1
ATOM 661 O O . PHE A 1 83 ? -0.047 -8.600 -16.725 1.00 94.06 83 PHE A O 1
ATOM 668 N N . HIS A 1 84 ? -1.606 -9.116 -18.260 1.00 92.88 84 HIS A N 1
ATOM 669 C CA . HIS A 1 84 ? -2.723 -9.237 -17.332 1.00 92.88 84 HIS A CA 1
ATOM 670 C C . HIS A 1 84 ? -3.308 -10.634 -17.486 1.00 92.88 84 HIS A C 1
ATOM 672 O O . HIS A 1 84 ? -3.842 -10.970 -18.542 1.00 92.88 84 HIS A O 1
ATOM 678 N N . PHE A 1 85 ? -3.172 -11.437 -16.437 1.00 89.69 85 PHE A N 1
ATOM 679 C CA . PHE A 1 85 ? -3.823 -12.731 -16.320 1.00 89.69 85 PHE A CA 1
ATOM 680 C C . PHE A 1 85 ? -4.547 -12.708 -14.980 1.00 89.69 85 PHE A C 1
ATOM 682 O O . PHE A 1 85 ? -3.887 -12.882 -13.955 1.00 89.69 85 PHE A O 1
ATOM 689 N N . PRO A 1 86 ? -5.861 -12.416 -14.958 1.00 81.62 86 PRO A N 1
ATOM 690 C CA . PRO A 1 86 ? -6.615 -12.495 -13.721 1.00 81.62 86 PRO A CA 1
ATOM 691 C C . PRO A 1 86 ? -6.500 -13.936 -13.246 1.00 81.62 86 PRO A C 1
ATOM 693 O O . PRO A 1 86 ? -6.910 -14.865 -13.949 1.00 81.62 86 PRO A O 1
ATOM 696 N N . GLU A 1 87 ? -5.839 -14.135 -12.113 1.00 74.00 87 GLU A N 1
ATOM 697 C CA . GLU A 1 87 ? -5.678 -15.484 -11.618 1.00 74.00 87 GLU A CA 1
ATOM 698 C C . GLU A 1 87 ? -7.056 -15.945 -11.158 1.00 74.00 87 GLU A C 1
ATOM 700 O O . GLU A 1 87 ? -7.681 -15.308 -10.311 1.00 74.00 87 GLU A O 1
ATOM 705 N N . SER A 1 88 ? -7.558 -17.031 -11.753 1.00 54.72 88 SER A N 1
ATOM 706 C CA . SER A 1 88 ? -8.787 -17.689 -11.317 1.00 54.72 88 SER A CA 1
ATOM 707 C C . SER A 1 88 ? -8.516 -18.423 -10.004 1.00 54.72 88 SER A C 1
ATOM 709 O O . SER A 1 88 ? -8.629 -19.646 -9.917 1.00 54.72 88 SER A O 1
ATOM 711 N N . VAL A 1 89 ? -8.067 -17.696 -8.988 1.00 52.00 89 VAL A N 1
ATOM 712 C CA . VAL A 1 89 ? -8.053 -18.202 -7.627 1.00 52.00 89 VAL A CA 1
ATOM 713 C C . VAL A 1 89 ? -9.527 -18.285 -7.234 1.00 52.00 89 VAL A C 1
ATOM 715 O O . VAL A 1 89 ? -10.243 -17.299 -7.433 1.00 52.00 89 VAL A O 1
ATOM 718 N N . PRO A 1 90 ? -10.033 -19.428 -6.733 1.00 46.84 90 PRO A N 1
ATOM 719 C CA . PRO A 1 90 ? -11.330 -19.422 -6.076 1.00 46.84 90 PRO A CA 1
ATOM 720 C C . PRO A 1 90 ? -11.253 -18.332 -5.022 1.00 46.84 90 PRO A C 1
ATOM 722 O O . PRO A 1 90 ? -10.356 -18.392 -4.185 1.00 46.84 90 PRO A O 1
ATOM 725 N N . GLU A 1 91 ? -12.120 -17.331 -5.162 1.00 45.34 91 GLU A N 1
ATOM 726 C CA . GLU A 1 91 ? -12.304 -16.190 -4.277 1.00 45.34 91 GLU A CA 1
ATOM 727 C C . GLU A 1 91 ? -11.832 -16.551 -2.864 1.00 45.34 91 GLU A C 1
ATOM 729 O O . GLU A 1 91 ? -12.553 -17.175 -2.081 1.00 45.34 91 GLU A O 1
ATOM 734 N N . VAL A 1 92 ? -10.574 -16.226 -2.539 1.00 46.75 92 VAL A N 1
ATOM 735 C CA . VAL A 1 92 ? -10.214 -16.100 -1.139 1.00 46.75 92 VAL A CA 1
ATOM 736 C C . VAL A 1 92 ? -11.002 -14.874 -0.765 1.00 46.75 92 VAL A C 1
ATOM 738 O O . VAL A 1 92 ? -10.620 -13.756 -1.107 1.00 46.75 92 VAL A O 1
ATOM 741 N N . VAL A 1 93 ? -12.168 -15.122 -0.175 1.00 47.28 93 VAL A N 1
ATOM 742 C CA . VAL A 1 93 ? -12.950 -14.132 0.537 1.00 47.28 93 VAL A CA 1
ATOM 743 C C . VAL A 1 93 ? -11.997 -13.602 1.597 1.00 47.28 93 VAL A C 1
ATOM 745 O O . VAL A 1 93 ? -11.914 -14.115 2.711 1.00 47.28 93 VAL A O 1
ATOM 748 N N . PHE A 1 94 ? -11.201 -12.603 1.225 1.00 48.19 94 PHE A N 1
ATOM 749 C CA . PHE A 1 94 ? -10.737 -11.631 2.176 1.00 48.19 94 PHE A CA 1
ATOM 750 C C . PHE A 1 94 ? -12.032 -11.057 2.704 1.00 48.19 94 PHE A C 1
ATOM 752 O O . PHE A 1 94 ? -12.735 -10.332 1.999 1.00 48.19 94 PHE A O 1
ATOM 759 N N . GLU A 1 95 ? -12.399 -11.497 3.906 1.00 53.88 95 GLU A N 1
ATOM 760 C CA . GLU A 1 95 ? -13.432 -10.836 4.670 1.00 53.88 95 GLU A CA 1
ATOM 761 C C . GLU A 1 95 ? -13.085 -9.347 4.582 1.00 53.88 95 GLU A C 1
ATOM 763 O O . GLU A 1 95 ? -11.957 -8.974 4.939 1.00 53.88 95 GLU A O 1
ATOM 768 N N . PRO A 1 96 ? -13.947 -8.524 3.954 1.00 60.12 96 PRO A N 1
ATOM 769 C CA . PRO A 1 96 ? -13.632 -7.125 3.748 1.00 60.12 96 PRO A CA 1
ATOM 770 C C . PRO A 1 96 ? -13.206 -6.559 5.102 1.00 60.12 96 PRO A C 1
ATOM 772 O O . PRO A 1 96 ? -13.813 -6.939 6.113 1.00 60.12 96 PRO A O 1
ATOM 775 N N . PRO A 1 97 ? -12.167 -5.697 5.162 1.00 63.03 97 PRO A N 1
ATOM 776 C CA . PRO A 1 97 ? -11.810 -5.048 6.415 1.00 63.03 97 PRO A CA 1
ATOM 777 C C . PRO A 1 97 ? -13.109 -4.532 7.032 1.00 63.03 97 PRO A C 1
ATOM 779 O O . PRO A 1 97 ? -13.919 -3.964 6.284 1.00 63.03 97 PRO A O 1
ATOM 782 N N . PRO A 1 98 ? -13.360 -4.825 8.325 1.00 65.62 98 PRO A N 1
ATOM 783 C CA . PRO A 1 98 ? -14.673 -4.668 8.928 1.00 65.62 98 PRO A CA 1
ATOM 784 C C . PRO A 1 98 ? -15.220 -3.309 8.516 1.00 65.62 98 PRO A C 1
ATOM 786 O O . PRO A 1 98 ? -14.468 -2.328 8.614 1.00 65.62 98 PRO A O 1
ATOM 789 N N . PRO A 1 99 ? -16.454 -3.257 7.972 1.00 65.69 99 PRO A N 1
ATOM 790 C CA . PRO A 1 99 ? -16.977 -2.065 7.330 1.00 65.69 99 PRO A CA 1
ATOM 791 C C . PRO A 1 99 ? -16.703 -0.889 8.247 1.00 65.69 99 PRO A C 1
ATOM 793 O O . PRO A 1 99 ? -17.073 -0.924 9.427 1.00 65.69 99 PRO A O 1
ATOM 796 N N . THR A 1 100 ? -15.985 0.110 7.724 1.00 65.19 100 THR A N 1
ATOM 797 C CA . THR A 1 100 ? -15.692 1.318 8.487 1.00 65.19 100 THR A CA 1
ATOM 798 C C . THR A 1 100 ? -17.011 1.785 9.083 1.00 65.19 100 THR A C 1
ATOM 800 O O . THR A 1 100 ? -18.024 1.813 8.371 1.00 65.19 100 THR A O 1
ATOM 803 N N . PRO A 1 101 ? -17.065 2.025 10.405 1.00 67.00 101 PRO A N 1
ATOM 804 C CA . PRO A 1 101 ? -18.330 2.279 11.061 1.00 67.00 101 PRO A CA 1
ATOM 805 C C . PRO A 1 101 ? -18.985 3.452 10.342 1.00 67.00 101 PRO A C 1
ATOM 807 O O . PRO A 1 101 ? -18.415 4.541 10.257 1.00 67.00 101 PRO A O 1
ATOM 810 N N . SER A 1 102 ? -20.152 3.188 9.749 1.00 77.44 102 SER A N 1
ATOM 811 C CA . SER A 1 102 ? -20.887 4.195 8.997 1.00 77.44 102 SER A CA 1
ATOM 812 C C . SER A 1 102 ? -21.087 5.420 9.889 1.00 77.44 102 SER A C 1
ATOM 814 O O . SER A 1 102 ? -21.211 5.295 11.111 1.00 77.44 102 SER A O 1
ATOM 816 N N . LEU A 1 103 ? -21.140 6.617 9.302 1.00 78.00 103 LEU A N 1
ATOM 817 C CA . LEU A 1 103 ? -21.402 7.837 10.076 1.00 78.00 103 LEU A CA 1
ATOM 818 C C . LEU A 1 103 ? -22.667 7.696 10.937 1.00 78.00 103 LEU A C 1
ATOM 820 O O . LEU A 1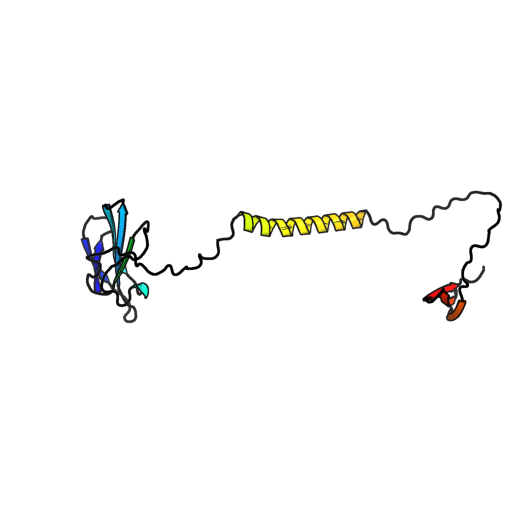 103 ? -22.716 8.226 12.042 1.00 78.00 103 LEU A O 1
ATOM 824 N N . LEU A 1 104 ? -23.647 6.915 10.471 1.00 78.56 104 LEU A N 1
ATOM 825 C CA . LEU A 1 104 ? -24.839 6.552 11.232 1.00 78.56 104 LEU A CA 1
ATOM 826 C C . LEU A 1 104 ? -24.521 5.682 12.453 1.00 78.56 104 LEU A C 1
ATOM 828 O O . LEU A 1 104 ? -25.018 5.979 13.531 1.00 78.56 104 LEU A O 1
ATOM 832 N N . ASN A 1 105 ? -23.670 4.661 12.329 1.00 80.12 105 ASN A N 1
ATOM 833 C CA . ASN A 1 105 ? -23.255 3.834 13.465 1.00 80.12 105 ASN A CA 1
ATOM 834 C C . ASN A 1 105 ? -22.506 4.670 14.510 1.00 80.12 105 ASN A C 1
ATOM 836 O O . ASN A 1 105 ? -22.806 4.577 15.697 1.00 80.12 105 ASN A O 1
ATOM 840 N N . ILE A 1 106 ? -21.589 5.540 14.075 1.00 83.00 106 ILE A N 1
ATOM 841 C CA . ILE A 1 106 ? -20.864 6.462 14.965 1.00 83.00 106 ILE A CA 1
ATOM 842 C C . ILE A 1 106 ? -21.850 7.394 15.684 1.00 83.00 106 ILE A C 1
ATOM 844 O O . ILE A 1 106 ? -21.771 7.573 16.899 1.00 83.00 106 ILE A O 1
ATOM 848 N N . LEU A 1 107 ? -22.814 7.948 14.945 1.00 84.19 107 LEU A N 1
ATOM 849 C CA . LEU A 1 107 ? -23.837 8.839 15.482 1.00 84.19 107 LEU A CA 1
ATOM 850 C C . LEU A 1 107 ? -24.745 8.120 16.490 1.00 84.19 107 LEU A C 1
ATOM 852 O O . LEU A 1 107 ? -25.033 8.669 17.549 1.00 84.19 107 LEU A O 1
ATOM 856 N N . VAL A 1 108 ? -25.147 6.878 16.214 1.00 88.81 108 VAL A N 1
ATOM 857 C CA . VAL A 1 108 ? -25.956 6.063 17.130 1.00 88.81 108 VAL A CA 1
ATOM 858 C C . VAL A 1 108 ? -25.180 5.750 18.411 1.00 88.81 108 VAL A C 1
ATOM 860 O O . VAL A 1 108 ? -25.704 5.982 19.500 1.00 88.81 108 VAL A O 1
ATOM 863 N N . TYR A 1 109 ? -23.925 5.300 18.311 1.00 86.25 109 TYR A N 1
ATOM 864 C CA . TYR A 1 109 ? -23.101 4.995 19.488 1.00 86.25 109 TYR A CA 1
ATOM 865 C C . TYR A 1 109 ? -22.775 6.226 20.337 1.00 86.25 109 TYR A C 1
ATOM 867 O O . TYR A 1 109 ? -22.617 6.092 21.547 1.00 86.25 109 TYR A O 1
ATOM 875 N N . ALA A 1 110 ? -22.703 7.418 19.743 1.00 88.56 110 ALA A N 1
ATOM 876 C CA . ALA A 1 110 ? -22.488 8.657 20.484 1.00 88.56 110 ALA A CA 1
ATOM 877 C C . ALA A 1 110 ? -23.785 9.199 21.109 1.00 88.56 110 ALA A C 1
ATOM 879 O O . ALA A 1 110 ? -23.804 9.575 22.280 1.00 88.56 110 ALA A O 1
ATOM 880 N N . LEU A 1 111 ? -24.889 9.234 20.357 1.00 89.81 111 LEU A N 1
ATOM 881 C CA . LEU A 1 111 ? -26.135 9.862 20.807 1.00 89.81 111 LEU A CA 1
ATOM 882 C C . LEU A 1 111 ? -26.924 9.001 21.798 1.00 89.81 111 LEU A C 1
ATOM 884 O O . LEU A 1 111 ? -27.562 9.544 22.702 1.00 89.81 111 LEU A O 1
ATOM 888 N N . LEU A 1 112 ? -26.884 7.674 21.672 1.00 92.06 112 LEU A N 1
ATOM 889 C CA . LEU A 1 112 ? -27.608 6.765 22.562 1.00 92.06 112 LEU A CA 1
ATOM 890 C C . LEU A 1 112 ? -27.190 6.886 24.049 1.00 92.06 112 LEU A C 1
ATOM 892 O O . LEU A 1 112 ? -28.072 7.056 24.893 1.00 92.06 112 LEU A O 1
ATOM 896 N N . PRO A 1 113 ? -25.893 6.868 24.424 1.00 93.75 113 PRO A N 1
ATOM 897 C CA . PRO A 1 113 ? -25.502 7.043 25.823 1.00 93.75 113 PRO A CA 1
ATOM 898 C C . PRO A 1 113 ? -25.764 8.467 26.331 1.00 93.75 113 PRO A C 1
ATOM 900 O O . PRO A 1 113 ? -26.167 8.633 27.480 1.00 93.75 113 PRO A O 1
ATOM 903 N N . ILE A 1 114 ? -25.597 9.496 25.489 1.00 94.56 114 ILE A N 1
ATOM 904 C CA . ILE A 1 114 ? -25.842 10.899 25.868 1.00 94.56 114 ILE A CA 1
ATOM 905 C C . ILE A 1 114 ? -27.326 11.125 26.179 1.00 94.56 114 ILE A C 1
ATOM 907 O O . ILE A 1 114 ? -27.666 11.715 27.207 1.00 94.56 114 ILE A O 1
ATOM 911 N N . THR A 1 115 ? -28.219 10.624 25.323 1.00 94.38 115 THR A N 1
ATOM 912 C CA . THR A 1 115 ? -29.669 10.716 25.547 1.00 94.38 115 THR A CA 1
ATOM 913 C C . THR A 1 115 ? -30.095 9.916 26.776 1.00 94.38 115 THR A C 1
ATOM 915 O O . THR A 1 115 ? -30.852 10.434 27.598 1.00 94.38 115 THR A O 1
ATOM 918 N N . GLY A 1 116 ? -29.552 8.709 26.971 1.00 95.50 116 GLY A N 1
ATOM 919 C CA . GLY A 1 116 ? -29.800 7.903 28.168 1.00 95.50 116 GLY A CA 1
ATOM 920 C C . GLY A 1 116 ? -29.388 8.614 29.461 1.00 95.50 116 GLY A C 1
ATOM 921 O O . GLY A 1 116 ? -30.186 8.718 30.394 1.00 95.50 116 GLY A O 1
ATOM 922 N N . LEU A 1 117 ? -28.177 9.178 29.503 1.00 95.94 117 LEU A N 1
ATOM 923 C CA . LEU A 1 117 ? -27.684 9.950 30.649 1.00 95.94 117 LEU A CA 1
ATOM 924 C C . LEU A 1 117 ? -28.544 11.191 30.917 1.00 95.94 117 LEU A C 1
ATOM 926 O O . LEU A 1 117 ? -28.902 11.453 32.065 1.00 95.94 117 LEU A O 1
ATOM 930 N N . SER A 1 118 ? -28.925 11.925 29.869 1.00 95.69 118 SER A N 1
ATOM 931 C CA . SER A 1 118 ? -29.803 13.094 29.990 1.00 95.69 118 SER A CA 1
ATOM 932 C C . SER A 1 118 ? -31.160 12.724 30.600 1.00 95.69 118 SER A C 1
ATOM 934 O O . SER A 1 118 ? -31.603 13.369 31.551 1.00 95.69 118 SER A O 1
ATOM 936 N N . MET A 1 119 ? -31.779 11.635 30.134 1.00 96.06 119 MET A N 1
ATOM 937 C CA . MET A 1 119 ? -33.050 11.142 30.671 1.00 96.06 119 MET A CA 1
ATOM 938 C C . MET A 1 119 ? -32.939 10.731 32.142 1.00 96.06 119 MET A C 1
ATOM 940 O O . MET A 1 119 ? -33.810 11.082 32.937 1.00 96.06 119 MET A O 1
ATOM 944 N N . ILE A 1 120 ? -31.861 10.046 32.537 1.00 96.25 120 ILE A N 1
ATOM 945 C CA . ILE A 1 120 ? -31.623 9.671 33.940 1.00 96.25 120 ILE A CA 1
ATOM 946 C C . ILE A 1 120 ? -31.497 10.918 34.819 1.00 96.25 120 ILE A C 1
ATOM 948 O O . ILE A 1 120 ? -32.107 10.981 35.888 1.00 96.25 120 ILE A O 1
ATOM 952 N N . ILE A 1 121 ? -30.749 11.930 34.370 1.00 95.94 121 ILE A N 1
ATOM 953 C CA . ILE A 1 121 ? -30.581 13.185 35.110 1.00 95.94 121 ILE A CA 1
ATOM 954 C C . ILE A 1 121 ? -31.930 13.894 35.257 1.00 95.94 121 ILE A C 1
ATOM 956 O O . ILE A 1 121 ? -32.302 14.256 36.373 1.00 95.94 121 ILE A O 1
ATOM 960 N N . LEU A 1 122 ? -32.699 14.033 34.175 1.00 95.44 122 LEU A N 1
ATOM 961 C CA . LEU A 1 122 ? -34.026 14.650 34.211 1.00 95.44 122 LEU A CA 1
ATOM 962 C C . LEU A 1 122 ? -34.985 13.900 35.139 1.00 95.44 122 LEU A C 1
ATOM 964 O O . LEU A 1 122 ? -35.660 14.535 35.945 1.00 95.44 122 LEU A O 1
ATOM 968 N N . LEU A 1 123 ? -35.010 12.566 35.089 1.00 94.38 123 LEU A N 1
ATOM 969 C CA . LEU A 1 123 ? -35.822 11.745 35.987 1.00 94.38 123 LEU A CA 1
ATOM 970 C C . LEU A 1 123 ? -35.378 11.889 37.441 1.00 94.38 123 LEU A C 1
ATOM 972 O O . LEU A 1 123 ? -36.220 12.031 38.321 1.00 94.38 123 LEU A O 1
ATOM 976 N N . SER A 1 124 ? -34.073 11.899 37.709 1.00 92.31 124 SER A N 1
ATOM 977 C CA . SER A 1 124 ? -33.547 12.087 39.062 1.00 92.31 124 SER A CA 1
ATOM 978 C C . SER A 1 124 ? -33.910 13.462 39.622 1.00 92.31 124 SER A C 1
ATOM 980 O O . SER A 1 124 ? -34.349 13.560 40.765 1.00 92.31 124 SER A O 1
ATOM 982 N N . PHE A 1 125 ? -33.819 14.509 38.799 1.00 94.19 125 PHE A N 1
ATOM 983 C CA . PHE A 1 125 ? -34.211 15.863 39.160 1.00 94.19 125 PHE A CA 1
ATOM 984 C C . PHE A 1 125 ? -35.718 15.968 39.366 1.00 94.19 125 PHE A C 1
ATOM 986 O O . PHE A 1 125 ? -36.160 16.554 40.349 1.00 94.19 125 PHE A O 1
ATOM 993 N N . TRP A 1 126 ? -36.509 15.366 38.479 1.00 93.31 126 TRP A N 1
ATOM 994 C CA . TRP A 1 126 ? -37.961 15.320 38.596 1.00 93.31 126 TRP A CA 1
ATOM 995 C C . TRP A 1 126 ? -38.382 14.595 39.874 1.00 93.31 126 TRP A C 1
ATOM 997 O O . TRP A 1 126 ? -39.151 15.142 40.657 1.00 93.31 126 TRP A O 1
ATOM 1007 N N . MET A 1 127 ? -37.794 13.430 40.154 1.00 89.56 127 MET A N 1
ATOM 1008 C CA . MET A 1 127 ? -37.997 12.678 41.393 1.00 89.56 127 MET A CA 1
ATOM 1009 C C . MET A 1 127 ? -37.532 13.461 42.619 1.00 89.56 127 MET A C 1
ATOM 1011 O O . MET A 1 127 ? -38.208 13.438 43.639 1.00 89.56 127 MET A O 1
ATOM 1015 N N . TYR A 1 128 ? -36.409 14.175 42.543 1.00 87.44 128 TYR A N 1
ATOM 1016 C CA . TYR A 1 128 ? -35.932 15.038 43.622 1.00 87.44 128 TYR A CA 1
ATOM 1017 C C . TYR A 1 128 ? -36.915 16.184 43.896 1.00 87.44 128 TYR A C 1
ATOM 1019 O O . TYR A 1 128 ? -37.240 16.451 45.048 1.00 87.44 128 TYR A O 1
ATOM 1027 N N . ARG A 1 129 ? -37.455 16.813 42.845 1.00 85.38 129 ARG A N 1
ATOM 1028 C CA . ARG A 1 129 ? -38.438 17.900 42.956 1.00 85.38 129 ARG A CA 1
ATOM 1029 C C . ARG A 1 129 ? -39.816 17.418 43.418 1.00 85.38 129 ARG A C 1
ATOM 1031 O O . ARG A 1 129 ? -40.496 18.139 44.140 1.00 85.38 129 ARG A O 1
ATOM 1038 N N . HIS A 1 130 ? -40.231 16.223 42.999 1.00 76.06 130 HIS A N 1
ATOM 1039 C CA . HIS A 1 130 ? -41.517 15.621 43.363 1.00 76.06 130 HIS A CA 1
ATOM 1040 C C . HIS A 1 130 ? -41.479 14.820 44.662 1.00 76.06 130 HIS A C 1
ATOM 1042 O O . HIS A 1 130 ? -42.539 14.534 45.224 1.00 76.06 130 HIS A O 1
ATOM 1048 N N . ARG A 1 131 ? -40.294 14.510 45.195 1.00 72.75 131 ARG A N 1
ATOM 1049 C CA . ARG A 1 131 ? -40.138 14.073 46.581 1.00 72.75 131 ARG A CA 1
ATOM 1050 C C . ARG A 1 131 ? -40.422 15.244 47.511 1.00 72.75 131 ARG A C 1
ATOM 1052 O O . ARG A 1 131 ? -39.528 15.861 48.076 1.00 72.75 131 ARG A O 1
ATOM 1059 N N . LYS A 1 132 ? -41.709 15.504 47.726 1.00 57.66 132 LYS A N 1
ATOM 1060 C CA . LYS A 1 132 ? -42.149 16.091 48.987 1.00 57.66 132 LYS A CA 1
ATOM 1061 C C . LYS A 1 132 ? -41.763 15.087 50.086 1.00 57.66 132 LYS A C 1
ATOM 1063 O O . LYS A 1 132 ? -42.103 13.909 49.940 1.00 57.66 132 LYS A O 1
ATOM 1068 N N . PRO A 1 133 ? -41.011 15.476 51.131 1.00 58.00 133 PRO A N 1
ATOM 1069 C CA . PRO A 1 133 ? -40.752 14.578 52.250 1.00 58.00 133 PRO A CA 1
ATOM 1070 C C . PRO A 1 133 ? -42.094 14.062 52.808 1.00 58.00 133 PRO A C 1
ATOM 1072 O O . PRO A 1 133 ? -43.040 14.844 52.903 1.00 58.00 133 PRO A O 1
ATOM 1075 N N . PRO A 1 134 ? -42.206 12.773 53.181 1.00 56.44 134 PRO A N 1
ATOM 1076 C CA . PRO A 1 134 ? -43.459 12.153 53.630 1.00 56.44 134 PRO A CA 1
ATOM 1077 C C . PRO A 1 134 ? -43.936 12.630 55.011 1.00 56.44 134 PRO A C 1
ATOM 1079 O O . PRO A 1 134 ? -44.885 12.079 55.557 1.00 56.44 134 PRO A O 1
ATOM 1082 N N . TYR A 1 135 ? -43.319 13.667 55.576 1.00 54.16 135 TYR A N 1
ATOM 1083 C CA . TYR A 1 135 ? -43.850 14.364 56.740 1.00 54.16 135 TYR A CA 1
ATOM 1084 C C . TYR A 1 135 ? -44.673 15.543 56.240 1.00 54.16 135 TYR A C 1
ATOM 1086 O O . TYR A 1 135 ? -44.252 16.698 56.271 1.00 54.16 135 TYR A O 1
ATOM 1094 N N . GLY A 1 136 ? -45.840 15.196 55.698 1.00 46.66 136 GLY A N 1
ATOM 1095 C CA . GLY A 1 136 ? -46.919 16.147 55.518 1.00 46.66 136 GLY A CA 1
ATOM 1096 C C . GLY A 1 136 ? -47.226 16.789 56.865 1.00 46.66 136 GLY A C 1
ATOM 1097 O O . GLY A 1 136 ? -47.369 16.098 57.873 1.00 46.66 136 GLY A O 1
ATOM 1098 N N . HIS A 1 137 ? -47.251 18.116 56.846 1.00 48.78 137 HIS A N 1
ATOM 1099 C CA . HIS A 1 137 ? -47.872 18.984 57.834 1.00 48.78 137 HIS A CA 1
ATOM 1100 C C . HIS A 1 137 ? -49.057 18.284 58.518 1.00 48.78 137 HIS A C 1
ATOM 1102 O O . HIS A 1 137 ? -50.042 17.951 57.861 1.00 48.78 137 HIS A O 1
ATOM 1108 N N . VAL A 1 138 ? -48.963 18.055 59.828 1.00 47.81 138 VAL A N 1
ATOM 1109 C CA . VAL A 1 138 ? -50.167 17.883 60.642 1.00 47.81 138 VAL A CA 1
ATOM 1110 C C . VAL A 1 138 ? -50.624 19.299 60.946 1.00 47.81 138 VAL A C 1
ATOM 1112 O O . VAL A 1 138 ? -50.093 19.950 61.845 1.00 47.81 138 VAL A O 1
ATOM 1115 N N . ASP A 1 139 ? -51.531 19.800 60.114 1.00 43.44 139 ASP A N 1
ATOM 1116 C CA . ASP A 1 139 ? -52.219 21.053 60.373 1.00 43.44 139 ASP A CA 1
ATOM 1117 C C . ASP A 1 139 ? -53.007 20.911 61.678 1.00 43.44 139 ASP A C 1
ATOM 1119 O O . ASP A 1 139 ? -53.829 20.008 61.846 1.00 43.44 139 ASP A O 1
ATOM 1123 N N . MET A 1 140 ? -52.717 21.800 62.627 1.00 44.00 140 MET A N 1
ATOM 1124 C CA . MET A 1 140 ? -53.567 22.013 63.788 1.00 44.00 140 MET A CA 1
ATOM 1125 C C . MET A 1 140 ? -54.903 22.547 63.275 1.00 44.00 140 MET A C 1
ATOM 1127 O O . MET A 1 140 ? -54.986 23.691 62.837 1.00 44.00 140 MET A O 1
ATOM 1131 N N . THR A 1 141 ? -55.940 21.717 63.299 1.00 38.72 141 THR A N 1
ATOM 1132 C CA . THR A 1 141 ? -57.322 22.191 63.210 1.00 38.72 141 THR A CA 1
ATOM 1133 C C . THR A 1 141 ? -57.996 21.875 64.534 1.00 38.72 141 THR A C 1
ATOM 1135 O O . THR A 1 141 ? -58.363 20.741 64.830 1.00 38.72 141 THR A O 1
ATOM 1138 N N . GLU A 1 142 ? -58.042 22.906 65.368 1.00 42.59 142 GLU A N 1
ATOM 1139 C CA . GLU A 1 142 ? -58.969 23.056 66.476 1.00 42.59 142 GLU A CA 1
ATOM 1140 C C . GLU A 1 142 ? -60.375 23.152 65.878 1.00 42.59 142 GLU A C 1
ATOM 1142 O O . GLU A 1 142 ? -60.616 24.056 65.087 1.00 42.59 142 GLU A O 1
ATOM 1147 N N . ASP A 1 143 ? -61.271 22.212 66.192 1.00 35.78 143 ASP A N 1
ATOM 1148 C CA . ASP A 1 143 ? -62.695 22.526 66.282 1.00 35.78 143 ASP A CA 1
ATOM 1149 C C . ASP A 1 143 ? -63.512 21.465 67.030 1.00 35.78 143 ASP A C 1
ATOM 1151 O O . ASP A 1 143 ? -63.240 20.265 67.057 1.00 35.78 143 ASP A O 1
ATOM 1155 N N . THR A 1 144 ? -64.514 22.008 67.702 1.00 37.84 144 THR A N 1
ATOM 1156 C CA . THR A 1 144 ? -65.345 21.468 68.772 1.00 37.84 144 THR A CA 1
ATOM 1157 C C . THR A 1 144 ? -66.454 20.549 68.243 1.00 37.84 144 THR A C 1
ATOM 1159 O O . THR A 1 144 ? -67.136 20.937 67.301 1.00 37.84 144 THR A O 1
ATOM 1162 N N . SER A 1 145 ? -66.710 19.391 68.886 1.00 32.09 145 SER A N 1
ATOM 1163 C CA . SER A 1 145 ? -68.051 18.868 69.287 1.00 32.09 145 SER A CA 1
ATOM 1164 C C . SER A 1 145 ? -68.178 17.323 69.362 1.00 32.09 145 SER A C 1
ATOM 1166 O O . SER A 1 145 ? -68.068 16.628 68.365 1.00 32.09 145 SER A O 1
ATOM 1168 N N . LEU A 1 146 ? -68.447 16.842 70.591 1.00 34.09 146 LEU A N 1
ATOM 1169 C CA . LEU A 1 146 ? -69.206 15.665 71.095 1.00 34.09 146 LEU A CA 1
ATOM 1170 C C . LEU A 1 146 ? -69.181 14.245 70.440 1.00 34.09 146 LEU A C 1
ATOM 1172 O O . LEU A 1 146 ? -68.972 14.078 69.246 1.00 34.09 146 LEU A O 1
ATOM 1176 N N . PRO A 1 147 ? -69.414 13.179 71.253 1.00 52.78 147 PRO A N 1
ATOM 1177 C CA . PRO A 1 147 ? -68.965 11.810 70.991 1.00 52.78 147 PRO A CA 1
ATOM 1178 C C . PRO A 1 147 ? -70.026 10.935 70.303 1.00 52.78 147 PRO A C 1
ATOM 1180 O O . PRO A 1 147 ? -71.221 11.077 70.554 1.00 52.78 147 PRO A O 1
ATOM 1183 N N . SER A 1 148 ? -69.592 9.954 69.507 1.00 34.56 148 SER A N 1
ATOM 1184 C CA . SER A 1 148 ? -70.461 8.881 68.998 1.00 34.56 148 SER A CA 1
ATOM 1185 C C . SER A 1 148 ? -69.673 7.564 68.867 1.00 34.56 148 SER A C 1
ATOM 1187 O O . SER A 1 148 ? -68.469 7.612 68.608 1.00 34.56 148 SER A O 1
ATOM 1189 N N . PRO A 1 149 ? -70.290 6.401 69.153 1.00 41.56 149 PRO A N 1
ATOM 1190 C CA . PRO A 1 149 ? -69.631 5.258 69.773 1.00 41.56 149 PRO A CA 1
ATOM 1191 C C . PRO A 1 149 ? -68.988 4.314 68.755 1.00 41.56 149 PRO A C 1
ATOM 1193 O O . PRO A 1 149 ? -69.542 4.029 67.696 1.00 41.56 149 PRO A O 1
ATOM 1196 N N . SER A 1 150 ? -67.832 3.768 69.119 1.00 40.50 150 SER A N 1
ATOM 1197 C CA . SER A 1 150 ? -67.153 2.719 68.361 1.00 40.50 150 SER A CA 1
ATOM 1198 C C . SER A 1 150 ? -67.949 1.406 68.364 1.00 40.50 150 SER A C 1
ATOM 1200 O O . SER A 1 150 ? -68.323 0.933 69.440 1.00 40.50 150 SER A O 1
ATOM 1202 N N . PRO A 1 151 ? -68.073 0.709 67.221 1.00 45.31 151 PRO A N 1
ATOM 1203 C CA . PRO A 1 151 ? -68.117 -0.742 67.182 1.00 45.31 151 PRO A CA 1
ATOM 1204 C C . PRO A 1 151 ? -66.682 -1.270 67.063 1.00 45.31 151 PRO A C 1
ATOM 1206 O O . PRO A 1 151 ? -65.923 -0.893 66.175 1.00 45.31 151 PRO A O 1
ATOM 1209 N N . LEU A 1 152 ? -66.322 -2.130 68.012 1.00 50.22 152 LEU A N 1
ATOM 1210 C CA . LEU A 1 152 ? -65.076 -2.884 68.138 1.00 50.22 152 LEU A CA 1
ATOM 1211 C C . LEU A 1 152 ? -64.746 -3.683 66.857 1.00 50.22 152 LEU A C 1
ATOM 1213 O O . LEU A 1 152 ? -65.073 -4.863 66.748 1.00 50.22 152 LEU A O 1
ATOM 1217 N N . GLU A 1 153 ? -64.051 -3.074 65.896 1.00 40.31 153 GLU A N 1
ATOM 1218 C CA . GLU A 1 153 ? -63.263 -3.838 64.928 1.00 40.31 153 GLU A CA 1
ATOM 1219 C C . GLU A 1 153 ? -61.999 -4.338 65.631 1.00 40.31 153 GLU A C 1
ATOM 1221 O O . GLU A 1 153 ? -61.231 -3.571 66.213 1.00 40.31 153 GLU A O 1
ATOM 1226 N N . GLY A 1 154 ? -61.841 -5.662 65.661 1.00 50.72 154 GLY A N 1
ATOM 1227 C CA . GLY A 1 154 ? -60.864 -6.372 66.477 1.00 50.72 154 GLY A CA 1
ATOM 1228 C C . GLY A 1 154 ? -59.423 -5.920 66.251 1.00 50.72 154 GLY A C 1
ATOM 1229 O O . GLY A 1 154 ? -58.712 -6.463 65.406 1.00 50.72 154 GLY A O 1
ATOM 1230 N N . LEU A 1 155 ? -58.953 -5.003 67.096 1.00 49.47 155 LEU A N 1
ATOM 1231 C CA . LEU A 1 155 ? -57.533 -4.791 67.346 1.00 49.47 155 LEU A CA 1
ATOM 1232 C C . LEU A 1 155 ? -56.985 -6.074 67.985 1.00 49.47 155 LEU A C 1
ATOM 1234 O O . LEU A 1 155 ? -57.068 -6.297 69.192 1.00 49.47 155 LEU A O 1
ATOM 1238 N N . LYS A 1 156 ? -56.496 -6.972 67.129 1.00 60.72 156 LYS A N 1
ATOM 1239 C CA . LYS A 1 156 ? -55.862 -8.246 67.483 1.00 60.72 156 LYS A CA 1
ATOM 1240 C C . LYS A 1 156 ? -54.780 -8.002 68.552 1.00 60.72 156 LYS A C 1
ATOM 1242 O O . LYS A 1 156 ? -53.999 -7.063 68.388 1.00 60.72 156 LYS A O 1
ATOM 1247 N N . PRO A 1 157 ? -54.727 -8.788 69.648 1.00 70.50 157 PRO A N 1
ATOM 1248 C CA . PRO A 1 157 ? -54.019 -8.369 70.852 1.00 70.50 157 PRO A CA 1
ATOM 1249 C C . PRO A 1 157 ? -52.517 -8.246 70.596 1.00 70.50 157 PRO A C 1
ATOM 1251 O O . PRO A 1 157 ? -51.836 -9.226 70.296 1.00 70.50 157 PRO A O 1
ATOM 1254 N N . LEU A 1 158 ? -52.007 -7.024 70.730 1.00 76.06 158 LEU A N 1
ATOM 1255 C CA . LEU A 1 158 ? -50.583 -6.746 70.834 1.00 76.06 158 LEU A CA 1
ATOM 1256 C C . LEU A 1 158 ? -50.090 -7.348 72.154 1.00 76.06 158 LEU A C 1
ATOM 1258 O O . LEU A 1 158 ? -50.473 -6.897 73.232 1.00 76.06 158 LEU A O 1
ATOM 1262 N N . GLN A 1 159 ? -49.266 -8.392 72.078 1.00 81.75 159 GLN A N 1
ATOM 1263 C CA . GLN A 1 159 ? -48.742 -9.068 73.262 1.00 81.75 159 GLN A CA 1
ATOM 1264 C C . GLN A 1 159 ? -47.375 -8.482 73.616 1.00 81.75 159 GLN A C 1
ATOM 1266 O O . GLN A 1 159 ? -46.398 -8.697 72.899 1.00 81.75 159 GLN A O 1
ATOM 1271 N N . LEU A 1 160 ? -47.291 -7.743 74.722 1.00 83.94 160 LEU A N 1
ATOM 1272 C CA . LEU A 1 160 ? -46.014 -7.293 75.277 1.00 83.94 160 LEU A CA 1
ATOM 1273 C C . LEU A 1 160 ? -45.238 -8.510 75.810 1.00 83.94 160 LEU A C 1
ATOM 1275 O O . LEU A 1 160 ? -45.791 -9.302 76.570 1.00 83.94 160 LEU A O 1
ATOM 1279 N N . LEU A 1 161 ? -43.980 -8.677 75.391 1.00 86.88 161 LEU A N 1
ATOM 1280 C CA . LEU A 1 161 ? -43.139 -9.816 75.779 1.00 86.88 161 LEU A CA 1
ATOM 1281 C C . LEU A 1 161 ? -42.125 -9.422 76.853 1.00 86.88 161 LEU A C 1
ATOM 1283 O O . LEU A 1 161 ? -42.180 -9.902 77.978 1.00 86.88 161 LEU A O 1
ATOM 1287 N N . GLU A 1 162 ? -41.181 -8.550 76.501 1.00 89.19 162 GLU A N 1
ATOM 1288 C CA . GLU A 1 162 ? -40.048 -8.185 77.357 1.00 89.19 162 GLU A CA 1
ATOM 1289 C C . GLU A 1 162 ? -39.667 -6.713 77.161 1.00 89.19 162 GLU A C 1
ATOM 1291 O O . GLU A 1 162 ? -39.781 -6.166 76.060 1.00 89.19 162 GLU A O 1
ATOM 1296 N N . ILE A 1 163 ? -39.178 -6.065 78.220 1.00 89.81 163 ILE A N 1
ATOM 1297 C CA . ILE A 1 163 ? -38.622 -4.709 78.136 1.00 89.81 163 ILE A CA 1
ATOM 1298 C C . ILE A 1 163 ? -37.209 -4.799 77.558 1.00 89.81 163 ILE A C 1
ATOM 1300 O O . ILE A 1 163 ? -36.357 -5.494 78.105 1.00 89.81 163 ILE A O 1
ATOM 1304 N N . LYS A 1 16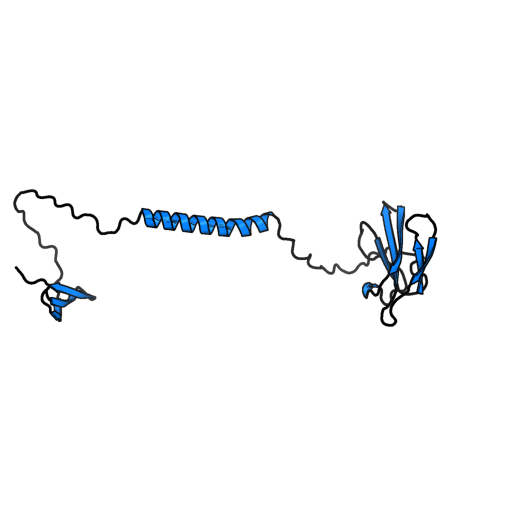4 ? -36.945 -4.063 76.474 1.00 92.69 164 LYS A N 1
ATOM 1305 C CA . LYS A 1 164 ? -35.610 -3.955 75.863 1.00 92.69 164 LYS A CA 1
ATOM 1306 C C . LYS A 1 164 ? -34.825 -2.751 76.359 1.00 92.69 164 LYS A C 1
ATOM 1308 O O . LYS A 1 164 ? -33.608 -2.831 76.477 1.00 92.69 164 LYS A O 1
ATOM 1313 N N . ALA A 1 165 ? -35.507 -1.648 76.658 1.00 91.44 165 ALA A N 1
ATOM 1314 C CA . ALA A 1 165 ? -34.879 -0.453 77.205 1.00 91.44 165 ALA A CA 1
ATOM 1315 C C . ALA A 1 165 ? -35.871 0.350 78.048 1.00 91.44 165 ALA A C 1
ATOM 1317 O O . ALA A 1 165 ? -37.055 0.432 77.725 1.00 91.44 165 ALA A O 1
ATOM 1318 N N . ARG A 1 166 ? -35.385 0.999 79.105 1.00 90.19 166 ARG A N 1
ATOM 1319 C CA . ARG A 1 166 ? -36.156 1.948 79.914 1.00 90.19 166 ARG A CA 1
ATOM 1320 C C . ARG A 1 166 ? -35.311 3.189 80.149 1.00 90.19 166 ARG A C 1
ATOM 1322 O O . ARG A 1 166 ? -34.166 3.082 80.570 1.00 90.19 166 ARG A O 1
ATOM 1329 N N . GLY A 1 167 ? -35.878 4.358 79.881 1.00 86.75 167 GLY A N 1
ATOM 1330 C CA . GLY A 1 167 ? -35.232 5.641 80.119 1.00 86.75 167 GLY A CA 1
ATOM 1331 C C . GLY A 1 167 ? -36.229 6.699 80.577 1.00 86.75 167 GLY A C 1
ATOM 1332 O O . GLY A 1 167 ? -37.426 6.446 80.699 1.00 86.75 167 GLY A O 1
ATOM 1333 N N . ARG A 1 168 ? -35.730 7.918 80.800 1.00 85.75 168 ARG A N 1
ATOM 1334 C CA . ARG A 1 168 ? -36.550 9.065 81.233 1.00 85.75 168 ARG A CA 1
ATOM 1335 C C . ARG A 1 168 ? -37.667 9.444 80.251 1.00 85.75 168 ARG A C 1
ATOM 1337 O O . ARG A 1 168 ? -38.653 10.038 80.653 1.00 85.75 168 ARG A O 1
ATOM 1344 N N . PHE A 1 169 ? -37.517 9.089 78.973 1.00 84.50 169 PHE A N 1
ATOM 1345 C CA . PHE A 1 169 ? -38.477 9.393 77.905 1.00 84.50 169 PHE A CA 1
ATOM 1346 C C . PHE A 1 169 ? -39.426 8.225 77.584 1.00 84.50 169 PHE A C 1
ATOM 1348 O O . PHE A 1 169 ? -40.046 8.218 76.521 1.00 84.50 169 PHE A O 1
ATOM 1355 N N . GLY A 1 170 ? -39.500 7.215 78.457 1.00 90.00 170 GLY A N 1
ATOM 1356 C CA . GLY A 1 170 ? -40.358 6.043 78.289 1.00 90.00 170 GLY A CA 1
ATOM 1357 C C . GLY A 1 170 ? -39.603 4.717 78.255 1.00 90.00 170 GLY A C 1
ATOM 1358 O O . GLY A 1 170 ? -38.401 4.638 78.520 1.00 90.00 170 GLY A O 1
ATOM 1359 N N . CYS A 1 171 ? -40.328 3.649 77.935 1.00 91.31 171 CYS A N 1
ATOM 1360 C CA . CYS A 1 171 ? -39.785 2.299 77.817 1.00 91.31 171 CYS A CA 1
ATOM 1361 C C . CYS A 1 171 ? -40.071 1.705 76.436 1.00 91.31 171 CYS A C 1
ATOM 1363 O O . CYS A 1 171 ? -41.105 1.971 75.829 1.00 91.31 171 CYS A O 1
ATOM 1365 N N . VAL A 1 172 ? -39.121 0.922 75.929 1.00 92.31 172 VAL A N 1
ATOM 1366 C CA . VAL A 1 172 ? -39.226 0.191 74.669 1.00 92.31 172 VAL A CA 1
ATOM 1367 C C . VAL A 1 172 ? -39.429 -1.278 74.996 1.00 92.31 172 VAL A C 1
ATOM 1369 O O . VAL A 1 172 ? -38.574 -1.911 75.621 1.00 92.31 172 VAL A O 1
ATOM 1372 N N . TRP A 1 173 ? -40.558 -1.811 74.559 1.00 93.94 173 TRP A N 1
ATOM 1373 C CA . TRP A 1 173 ? -40.925 -3.209 74.704 1.00 93.94 173 TRP A CA 1
ATOM 1374 C C . TRP A 1 173 ? -40.735 -3.947 73.390 1.00 93.94 173 TRP A C 1
ATOM 1376 O O . TRP A 1 173 ? -41.064 -3.428 72.325 1.00 93.94 173 TRP A O 1
ATOM 1386 N N . LYS A 1 174 ? -40.268 -5.190 73.468 1.00 91.56 174 LYS A N 1
ATOM 1387 C CA . LYS A 1 174 ? -40.494 -6.164 72.407 1.00 91.56 174 LYS A CA 1
ATOM 1388 C C . LYS A 1 174 ? -41.921 -6.671 72.567 1.00 91.56 174 LYS A C 1
ATOM 1390 O O . LYS A 1 174 ? -42.277 -7.185 73.627 1.00 91.56 174 LYS A O 1
ATOM 1395 N N . ALA A 1 175 ? -42.720 -6.537 71.525 1.00 92.12 175 ALA A N 1
ATOM 1396 C CA . ALA A 1 175 ? -44.070 -7.065 71.471 1.00 92.12 175 ALA A CA 1
ATOM 1397 C C . ALA A 1 175 ? -44.211 -8.018 70.286 1.00 92.12 175 ALA A C 1
ATOM 1399 O O . ALA A 1 175 ? -43.427 -7.979 69.336 1.00 92.12 175 ALA A O 1
ATOM 1400 N N . ARG A 1 176 ? -45.216 -8.883 70.353 1.00 83.94 176 ARG A N 1
ATOM 1401 C CA . ARG A 1 176 ? -45.640 -9.725 69.243 1.00 83.94 176 ARG A CA 1
ATOM 1402 C C . ARG A 1 176 ? -46.962 -9.197 68.713 1.00 83.94 176 ARG A C 1
ATOM 1404 O O . ARG A 1 176 ? -47.940 -9.102 69.455 1.00 83.94 176 ARG A O 1
ATOM 1411 N N . LEU A 1 177 ? -46.969 -8.865 67.430 1.00 83.94 177 LEU A N 1
ATOM 1412 C CA . LEU A 1 177 ? -48.160 -8.495 66.682 1.00 83.94 177 LEU A CA 1
ATOM 1413 C C . LEU A 1 177 ? -48.317 -9.534 65.573 1.00 83.94 177 LEU A C 1
ATOM 1415 O O . LEU A 1 177 ? -47.447 -9.6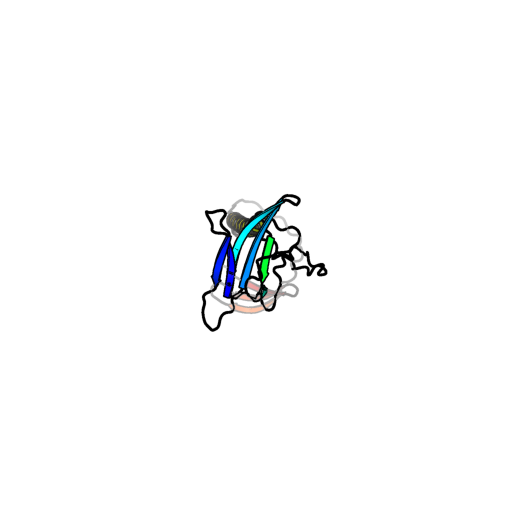62 64.719 1.00 83.94 177 LEU A O 1
ATOM 1419 N N . MET A 1 178 ? -49.397 -10.319 65.609 1.00 77.12 178 MET A N 1
ATOM 1420 C CA . MET A 1 178 ? -49.572 -11.478 64.718 1.00 77.12 178 MET A CA 1
ATOM 1421 C C . MET A 1 178 ? -48.445 -12.525 64.905 1.00 77.12 178 MET A C 1
ATOM 1423 O O . MET A 1 178 ? -48.375 -13.185 65.949 1.00 77.12 178 MET A O 1
ATOM 1427 N N . ASN A 1 179 ? -47.573 -12.666 63.901 1.00 75.44 179 ASN A N 1
ATOM 1428 C CA . ASN A 1 179 ? -46.388 -13.526 63.886 1.00 75.44 179 ASN A CA 1
ATOM 1429 C C . ASN A 1 179 ? -45.073 -12.735 63.893 1.00 75.44 179 ASN A C 1
ATOM 1431 O O . ASN A 1 179 ? -44.011 -13.351 63.961 1.00 75.44 179 ASN A O 1
ATOM 1435 N N . ASP A 1 180 ? -45.138 -11.403 63.881 1.00 82.06 180 ASP A N 1
ATOM 1436 C CA . ASP A 1 180 ? -43.956 -10.558 63.781 1.00 82.06 180 ASP A CA 1
ATOM 1437 C C . ASP A 1 180 ? -43.586 -9.958 65.134 1.00 82.06 180 ASP A C 1
ATOM 1439 O O . ASP A 1 180 ? -44.432 -9.635 65.980 1.00 82.06 180 ASP A O 1
ATOM 1443 N N . TYR A 1 181 ? -42.280 -9.802 65.336 1.00 89.06 181 TYR A N 1
ATOM 1444 C CA . TYR A 1 181 ? -41.739 -9.087 66.479 1.00 89.06 181 TYR A CA 1
ATOM 1445 C C . TYR A 1 181 ? -41.644 -7.599 66.154 1.00 89.06 181 TYR A C 1
ATOM 1447 O O . TYR A 1 181 ? -40.976 -7.207 65.200 1.00 89.06 181 TYR A O 1
ATOM 1455 N N . VAL A 1 182 ? -42.273 -6.771 66.984 1.00 89.75 182 VAL A N 1
ATOM 1456 C CA . VAL A 1 182 ? -42.292 -5.310 66.843 1.00 89.75 182 VAL A CA 1
ATOM 1457 C C . VAL A 1 182 ? -41.737 -4.635 68.097 1.00 89.75 182 VAL A C 1
ATOM 1459 O O . VAL A 1 182 ? -41.788 -5.191 69.197 1.00 89.75 182 VAL A O 1
ATOM 1462 N N . ALA A 1 183 ? -41.199 -3.426 67.940 1.00 93.06 183 ALA A N 1
ATOM 1463 C CA . ALA A 1 183 ? -40.775 -2.582 69.053 1.00 93.06 183 ALA A CA 1
ATOM 1464 C C . ALA A 1 183 ? -41.875 -1.567 69.385 1.00 93.06 183 ALA A C 1
ATOM 1466 O O . ALA A 1 183 ? -42.326 -0.829 68.513 1.00 93.06 183 ALA A O 1
ATOM 1467 N N . VAL A 1 184 ? -42.290 -1.509 70.649 1.00 90.75 184 VAL A N 1
ATOM 1468 C CA . VAL A 1 184 ? -43.352 -0.615 71.127 1.00 90.75 184 VAL A CA 1
ATOM 1469 C C . VAL A 1 184 ? -42.751 0.383 72.099 1.00 90.75 184 VAL A C 1
ATOM 1471 O O . VAL A 1 184 ? -42.223 -0.004 73.142 1.00 90.75 184 VAL A O 1
ATOM 1474 N N . LYS A 1 185 ? -42.822 1.673 71.764 1.00 93.69 185 LYS A N 1
ATOM 1475 C CA . LYS A 1 185 ? -42.383 2.756 72.646 1.00 93.69 185 LYS A CA 1
ATOM 1476 C C . LYS A 1 185 ? -43.569 3.257 73.460 1.00 93.69 185 LYS A C 1
ATOM 1478 O O . LYS A 1 185 ? -44.507 3.817 72.906 1.00 93.69 185 LYS A O 1
ATOM 1483 N N . ILE A 1 186 ? -43.504 3.055 74.770 1.00 87.75 186 ILE A N 1
ATOM 1484 C CA . ILE A 1 186 ? -44.528 3.479 75.722 1.00 87.75 186 ILE A CA 1
ATOM 1485 C C . ILE A 1 186 ? -44.004 4.700 76.471 1.00 87.75 186 ILE A C 1
ATOM 1487 O O . ILE A 1 186 ? -42.953 4.640 77.120 1.00 87.75 186 ILE A O 1
ATOM 1491 N N . PHE A 1 187 ? -44.740 5.802 76.372 1.00 89.56 187 PHE A N 1
ATOM 1492 C CA . PHE A 1 187 ? -44.469 7.027 77.115 1.00 89.56 187 PHE A CA 1
ATOM 1493 C C . PHE A 1 187 ? -45.153 6.968 78.490 1.00 89.56 187 PHE A C 1
ATOM 1495 O O . PHE A 1 187 ? -46.226 6.372 78.602 1.00 89.56 187 PHE A O 1
ATOM 1502 N N . PRO A 1 188 ? -44.542 7.530 79.548 1.00 82.94 188 PRO A N 1
ATOM 1503 C CA . PRO A 1 188 ? -45.221 7.669 80.830 1.00 82.94 188 PRO A CA 1
ATOM 1504 C C . PRO A 1 188 ? -46.438 8.588 80.671 1.00 82.94 188 PRO A C 1
ATOM 1506 O O . PRO A 1 188 ? -46.384 9.562 79.921 1.00 82.94 188 PRO A O 1
ATOM 1509 N N . VAL A 1 189 ? -47.523 8.265 81.372 1.00 77.56 189 VAL A N 1
ATOM 1510 C CA . VAL A 1 189 ? -48.702 9.136 81.462 1.00 77.56 189 VAL A CA 1
ATOM 1511 C C . VAL A 1 189 ? -48.300 10.377 82.269 1.00 77.56 189 VAL A C 1
ATOM 1513 O O . VAL A 1 189 ? -47.671 10.222 83.318 1.00 77.56 189 VAL A O 1
ATOM 1516 N N . GLN A 1 190 ? -48.579 11.572 81.742 1.00 67.31 190 GLN A N 1
ATOM 1517 C CA . GLN A 1 190 ? -48.384 12.850 82.441 1.00 67.31 190 GLN A CA 1
ATOM 1518 C C . GLN A 1 190 ? -49.575 13.169 83.337 1.00 67.31 190 GLN A C 1
ATOM 1520 O O . GLN A 1 190 ? -50.712 12.856 82.919 1.00 67.31 190 GLN A O 1
#

Organism: Chiloscyllium punctatum (NCBI:txid137246)